Protein AF-A0A7S2ELR4-F1 (afdb_monomer_lite)

Radius of gyration: 17.57 Å; chains: 1; bounding box: 49×35×46 Å

Foldseek 3Di:
DVCVVANPPGDPVLQVVCCLQANPFFADPVRLCCCCPPNQVPQAEEEEQCQQPQVVVSNVVSNLVVPPDPVVSVVCVVPDDRYAAEYQNPDHPDDCVVVPPVDPSSVPGGDPDHDHDPALLVVLLDPNNFLGAYEYAQAAEDCRVVVNLVSNCVNHVPRSFKYKYKFAAAPDGGYHNVSNCVAPVPLQKDFPDKAAGDARPNNPGRIIITMIGTDDDPDDDD

InterPro domains:
  IPR029063 S-adenosyl-L-methionine-dependent methyltransferase superfamily [SSF53335] (4-64)

Sequence (222 aa):
MSRVAYGEGVTAQMREDFLVKYGCSAYTDEILAYLVENLAFQRGIIEVGAGNGQWARALSDRYDEHIQKPEQREQIRKNFDFILPYDDKTSLPLSPQIYHKHTKPAALYFHPDVRTSDSANSMLRKWENRGRVLLLVYPPPGPMALETVKTYVNVCPERNDLVVYVGEGKGGANGNDELFDYWLNSGEWAVVKIMDVRPSPGGKGFEKMFVLKRVRTGEESV

Secondary structure (DSSP, 8-state):
-HHHHH-TT--HHHHHHHHHHHTTS---HHHHHIIIIIIITTT-EEEES-TTTHHHHHHHHHHHHHS--HHHHHHHHHH--SEEEEE--SS-SS-TTTS-TTSHHHHHHS-TT-EE-S-HHHHHTSGGGTTPEEEEESPPSSTHHHHHHHHHHHH-TTT--EEEEEE--TTSSSS-HHHHHHHHTSSSEEEEEEEEPPPPTTS----EEEEEEEPPTT----

pLDDT: mean 89.86, std 11.5, range [37.22, 98.75]

Organism: NCBI:txid49249

Structure (mmCIF, N/CA/C/O backbone):
data_AF-A0A7S2ELR4-F1
#
_entry.id   AF-A0A7S2ELR4-F1
#
loop_
_atom_site.group_PDB
_atom_site.id
_atom_site.type_symbol
_atom_site.label_atom_id
_atom_site.label_alt_id
_atom_site.label_comp_id
_atom_site.label_asym_id
_atom_site.label_entity_id
_atom_site.label_seq_id
_atom_site.pdbx_PDB_ins_code
_atom_site.Cartn_x
_atom_site.Cartn_y
_atom_site.Cartn_z
_atom_site.occupancy
_atom_site.B_iso_or_equiv
_atom_site.auth_seq_id
_atom_site.auth_comp_id
_atom_site.auth_asym_id
_atom_site.auth_atom_id
_atom_site.pdbx_PDB_model_num
ATOM 1 N N . MET A 1 1 ? 26.353 -13.913 -18.098 1.00 47.78 1 MET A N 1
ATOM 2 C CA . MET A 1 1 ? 26.417 -13.169 -16.817 1.00 47.78 1 MET A CA 1
ATOM 3 C C . MET A 1 1 ? 25.048 -12.880 -16.173 1.00 47.78 1 MET A C 1
ATOM 5 O O . MET A 1 1 ? 25.040 -12.511 -15.010 1.00 47.78 1 MET A O 1
ATOM 9 N N . SER A 1 2 ? 23.890 -13.086 -16.826 1.00 53.00 2 SER A N 1
ATOM 10 C CA . SER A 1 2 ? 22.571 -12.741 -16.241 1.00 53.00 2 SER A CA 1
ATOM 11 C C . SER A 1 2 ? 21.988 -13.766 -15.250 1.00 53.00 2 SER A C 1
ATOM 13 O O . SER A 1 2 ? 21.221 -13.393 -14.371 1.00 53.00 2 SER A O 1
ATOM 15 N N . ARG A 1 3 ? 22.363 -15.049 -15.334 1.00 51.84 3 ARG A N 1
ATOM 16 C CA . ARG A 1 3 ? 21.731 -16.131 -14.549 1.00 51.84 3 ARG A CA 1
ATOM 17 C C . ARG A 1 3 ? 21.968 -16.025 -13.032 1.00 51.84 3 ARG A C 1
ATOM 19 O O . ARG A 1 3 ? 21.085 -16.377 -12.259 1.00 51.84 3 ARG A O 1
ATOM 26 N N . VAL A 1 4 ? 23.122 -15.488 -12.619 1.00 55.31 4 VAL A N 1
ATOM 27 C CA . VAL A 1 4 ? 23.480 -15.284 -11.200 1.00 55.31 4 VAL A CA 1
ATOM 28 C C . VAL A 1 4 ? 22.715 -14.102 -10.592 1.00 55.31 4 VAL A C 1
ATOM 30 O O . VAL A 1 4 ? 22.229 -14.205 -9.473 1.00 55.31 4 VAL A O 1
ATOM 33 N N . ALA A 1 5 ? 22.546 -13.008 -11.340 1.00 55.78 5 ALA A N 1
ATOM 34 C CA . ALA A 1 5 ? 21.876 -11.802 -10.845 1.00 55.78 5 ALA A CA 1
ATOM 35 C C . ALA A 1 5 ? 20.337 -11.872 -10.934 1.00 55.78 5 ALA A C 1
ATOM 37 O O . ALA A 1 5 ? 19.635 -11.303 -10.093 1.00 55.78 5 ALA A O 1
ATOM 38 N N . TYR A 1 6 ? 19.802 -12.566 -11.946 1.00 60.72 6 TYR A N 1
ATOM 39 C CA . TYR A 1 6 ? 18.378 -12.502 -12.288 1.00 60.72 6 TYR A CA 1
ATOM 40 C C . TYR A 1 6 ? 17.605 -13.803 -12.031 1.00 60.72 6 TYR A C 1
ATOM 42 O O . TYR A 1 6 ? 16.404 -13.752 -11.778 1.00 60.72 6 TYR A O 1
ATOM 50 N N . GLY A 1 7 ? 18.285 -14.951 -11.977 1.00 65.56 7 GLY A N 1
ATOM 51 C CA . GLY A 1 7 ? 17.648 -16.268 -11.982 1.00 65.56 7 GLY A CA 1
ATOM 52 C C . GLY A 1 7 ? 17.565 -16.858 -13.390 1.00 65.56 7 GLY A C 1
ATOM 53 O O . GLY A 1 7 ? 17.866 -16.204 -14.389 1.00 65.56 7 GLY A O 1
ATOM 54 N N . GLU A 1 8 ? 17.216 -18.136 -13.472 1.00 74.81 8 GLU A N 1
ATOM 55 C CA . GLU A 1 8 ? 17.078 -18.826 -14.752 1.00 74.81 8 GLU A CA 1
ATOM 56 C C . GLU A 1 8 ? 15.827 -18.342 -15.492 1.00 74.81 8 GLU A C 1
ATOM 58 O O . GLU A 1 8 ? 14.760 -18.222 -14.900 1.00 74.81 8 GLU A O 1
ATOM 63 N N . GLY A 1 9 ? 15.974 -18.000 -16.775 1.00 80.81 9 GLY A N 1
ATOM 64 C CA . GLY A 1 9 ? 14.874 -17.486 -17.598 1.00 80.81 9 GLY A CA 1
ATOM 65 C C . GLY A 1 9 ? 14.461 -16.032 -17.327 1.00 80.81 9 GLY A C 1
ATOM 66 O O . GLY A 1 9 ? 13.538 -15.550 -17.973 1.00 80.81 9 GLY A O 1
ATOM 67 N N . VAL A 1 10 ? 15.136 -15.313 -16.423 1.00 85.69 10 VAL A N 1
ATOM 68 C CA . VAL A 1 10 ? 14.816 -13.913 -16.098 1.00 85.69 10 VAL A CA 1
ATOM 69 C C . VAL A 1 10 ? 15.813 -12.964 -16.755 1.00 85.69 10 VAL A C 1
ATOM 71 O O . VAL A 1 10 ? 17.029 -13.109 -16.606 1.00 85.69 10 VAL A O 1
ATOM 74 N N . THR A 1 11 ? 15.302 -11.960 -17.466 1.00 88.25 11 THR A N 1
ATOM 75 C CA . THR A 1 11 ? 16.110 -10.889 -18.064 1.00 88.25 11 THR A CA 1
ATOM 76 C C . THR A 1 11 ? 16.020 -9.602 -17.244 1.00 88.25 11 THR A C 1
ATOM 78 O O . THR A 1 11 ? 15.085 -9.406 -16.466 1.00 88.25 11 THR A O 1
ATOM 81 N N . ALA A 1 12 ? 16.983 -8.695 -17.436 1.00 86.88 12 ALA A N 1
ATOM 82 C CA . ALA A 1 12 ? 16.925 -7.359 -16.842 1.00 86.88 12 ALA A CA 1
ATOM 83 C C . ALA A 1 12 ? 15.672 -6.593 -17.303 1.00 86.88 12 ALA A C 1
ATOM 85 O O . ALA A 1 12 ? 15.006 -5.974 -16.482 1.00 86.88 12 ALA A O 1
ATOM 86 N N . GLN A 1 13 ? 15.295 -6.730 -18.582 1.00 89.62 13 GLN A N 1
ATOM 87 C CA . GLN A 1 13 ? 14.090 -6.105 -19.127 1.00 89.62 13 GLN A CA 1
ATOM 88 C C . GLN A 1 13 ? 12.818 -6.589 -18.426 1.00 89.62 13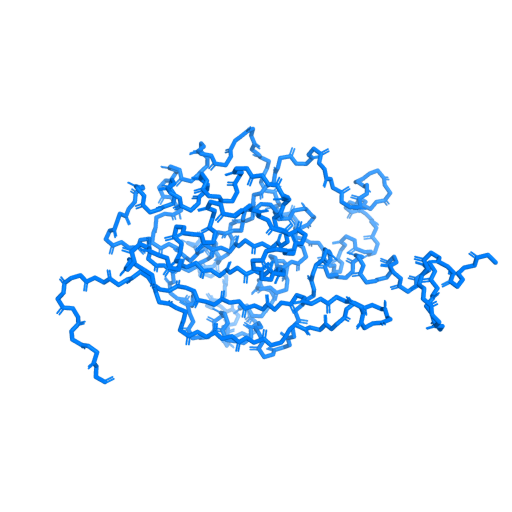 GLN A C 1
ATOM 90 O O . GLN A 1 13 ? 11.973 -5.778 -18.082 1.00 89.62 13 GLN A O 1
ATOM 95 N N . MET A 1 14 ? 12.700 -7.890 -18.134 1.00 91.50 14 MET A N 1
ATOM 96 C CA . MET A 1 14 ? 11.535 -8.416 -17.411 1.00 91.50 14 MET A CA 1
ATOM 97 C C . MET A 1 14 ? 11.402 -7.812 -16.009 1.00 91.50 14 MET A C 1
ATOM 99 O O . MET A 1 14 ? 10.285 -7.584 -15.550 1.00 91.50 14 MET A O 1
ATOM 103 N N . ARG A 1 15 ? 12.525 -7.559 -15.320 1.00 88.94 15 ARG A N 1
ATOM 104 C CA . ARG A 1 15 ? 12.508 -6.871 -14.022 1.00 88.94 15 ARG A CA 1
ATOM 105 C C . ARG A 1 15 ? 12.137 -5.402 -14.167 1.00 88.94 15 ARG A C 1
ATOM 107 O O . ARG A 1 15 ? 11.315 -4.931 -13.391 1.00 88.94 15 ARG A O 1
ATOM 114 N N . GLU A 1 16 ? 12.696 -4.714 -15.156 1.00 91.81 16 GLU A N 1
ATOM 115 C CA . GLU A 1 16 ? 12.365 -3.314 -15.430 1.00 91.81 16 GLU A CA 1
ATOM 116 C C . GLU A 1 16 ? 10.871 -3.155 -15.742 1.00 91.81 16 GLU A C 1
ATOM 118 O O . GLU A 1 16 ? 10.192 -2.349 -15.114 1.00 91.81 16 GLU A O 1
ATOM 123 N N . ASP A 1 17 ? 10.325 -3.992 -16.629 1.00 94.31 17 ASP A N 1
ATOM 124 C CA . ASP A 1 17 ? 8.904 -3.989 -16.993 1.00 94.31 17 ASP A CA 1
ATOM 125 C C . ASP A 1 17 ? 8.007 -4.259 -15.775 1.00 94.31 17 ASP A C 1
ATOM 127 O O . ASP A 1 17 ? 6.937 -3.660 -15.630 1.00 94.31 17 ASP A O 1
ATOM 131 N N . PHE A 1 18 ? 8.448 -5.146 -14.877 1.00 94.69 18 PHE A N 1
ATOM 132 C CA . PHE A 1 18 ? 7.754 -5.408 -13.622 1.00 94.69 18 PHE A CA 1
ATOM 133 C C . PHE A 1 18 ? 7.763 -4.178 -12.711 1.00 94.69 18 PHE A C 1
ATOM 135 O O . PHE A 1 18 ? 6.695 -3.758 -12.271 1.00 94.69 18 PHE A O 1
ATOM 142 N N . LEU A 1 19 ? 8.928 -3.569 -12.471 1.00 94.31 19 LEU A N 1
ATOM 143 C CA . LEU A 1 19 ? 9.056 -2.369 -11.638 1.00 94.31 19 LEU A CA 1
ATOM 144 C C . LEU A 1 19 ? 8.231 -1.208 -12.205 1.00 94.31 19 LEU A C 1
ATOM 146 O O . LEU A 1 19 ? 7.530 -0.519 -11.463 1.00 94.31 19 LEU A O 1
ATOM 150 N N . VAL A 1 20 ? 8.265 -1.014 -13.524 1.00 96.00 20 VAL A N 1
ATOM 151 C CA . VAL A 1 20 ? 7.477 0.005 -14.228 1.00 96.00 20 VAL A CA 1
ATOM 152 C C . VAL A 1 20 ? 5.988 -0.179 -13.973 1.00 96.00 20 VAL A C 1
ATOM 154 O O . VAL A 1 20 ? 5.300 0.789 -13.655 1.00 96.00 20 VAL A O 1
ATOM 157 N N . LYS A 1 21 ? 5.482 -1.408 -14.077 1.00 96.69 21 LYS A N 1
ATOM 158 C CA . LYS A 1 21 ? 4.049 -1.665 -13.926 1.00 96.69 21 LYS A CA 1
ATOM 159 C C . LYS A 1 21 ? 3.586 -1.707 -12.468 1.00 96.69 21 LYS A C 1
ATOM 161 O O . LYS A 1 21 ? 2.485 -1.253 -12.170 1.00 96.69 21 LYS A O 1
ATOM 166 N N . TYR A 1 22 ? 4.391 -2.278 -11.581 1.00 96.25 22 TYR A N 1
ATOM 167 C CA . TYR A 1 22 ? 3.950 -2.686 -10.245 1.00 96.25 22 TYR A CA 1
ATOM 168 C C . TYR A 1 22 ? 4.706 -2.008 -9.100 1.00 96.25 22 TYR A C 1
ATOM 170 O O . TYR A 1 22 ? 4.239 -2.030 -7.966 1.00 96.25 22 TYR A O 1
ATOM 178 N N . GLY A 1 23 ? 5.857 -1.395 -9.366 1.00 93.62 23 GLY A N 1
ATOM 179 C CA . GLY A 1 23 ? 6.790 -1.009 -8.312 1.00 93.62 23 GLY A CA 1
ATOM 180 C C . GLY A 1 23 ? 7.460 -2.241 -7.701 1.00 93.62 23 GLY A C 1
ATOM 181 O O . GLY A 1 23 ? 7.723 -3.222 -8.396 1.00 93.62 23 GLY A O 1
ATOM 182 N N . CYS A 1 24 ? 7.754 -2.191 -6.401 1.00 92.00 24 CYS A N 1
ATOM 183 C CA . CYS A 1 24 ? 8.509 -3.245 -5.718 1.00 92.00 24 CYS A CA 1
ATOM 184 C C . CYS A 1 24 ? 7.703 -4.530 -5.466 1.00 92.00 24 CYS A C 1
ATOM 186 O O . CYS A 1 24 ? 8.292 -5.600 -5.375 1.00 92.00 24 CYS A O 1
ATOM 188 N N . SER A 1 25 ? 6.372 -4.451 -5.384 1.00 94.25 25 SER A N 1
ATOM 189 C CA . SER A 1 25 ? 5.500 -5.615 -5.204 1.00 94.25 25 SER A CA 1
ATOM 190 C C . SER A 1 25 ? 4.246 -5.466 -6.052 1.00 94.25 25 SER A C 1
ATOM 192 O O . SER A 1 25 ? 3.698 -4.371 -6.156 1.00 94.25 25 SER A O 1
ATOM 194 N N . ALA A 1 26 ? 3.797 -6.547 -6.683 1.00 96.25 26 ALA A N 1
ATOM 195 C CA . ALA A 1 26 ? 2.663 -6.499 -7.597 1.00 96.25 26 ALA A CA 1
ATOM 196 C C . ALA A 1 26 ? 1.327 -6.774 -6.915 1.00 96.25 26 ALA A C 1
ATOM 198 O O . ALA A 1 26 ? 1.247 -7.341 -5.836 1.00 96.25 26 ALA A O 1
ATOM 199 N N . TYR A 1 27 ? 0.257 -6.396 -7.597 1.00 97.94 27 TYR A N 1
ATOM 200 C CA . TYR A 1 27 ? -1.115 -6.714 -7.229 1.00 97.94 27 TYR A CA 1
ATOM 201 C C . TYR A 1 27 ? -1.713 -7.710 -8.229 1.00 97.94 27 TYR A C 1
ATOM 203 O O . TYR A 1 27 ? -1.190 -7.928 -9.330 1.00 97.94 27 TYR A O 1
ATOM 211 N N . THR A 1 28 ? -2.833 -8.308 -7.840 1.00 98.25 28 THR A N 1
ATOM 212 C CA . THR A 1 28 ? -3.726 -9.051 -8.733 1.00 98.25 28 THR A CA 1
ATOM 213 C C . THR A 1 28 ? -5.073 -8.339 -8.818 1.00 98.25 28 THR A C 1
ATOM 215 O O . THR A 1 28 ? -5.382 -7.483 -7.985 1.00 98.25 28 THR A O 1
ATOM 218 N N . ASP A 1 29 ? -5.891 -8.693 -9.807 1.00 98.12 29 ASP A N 1
ATOM 219 C CA . ASP A 1 29 ? -7.227 -8.114 -9.950 1.00 98.12 29 ASP A CA 1
ATOM 220 C C . ASP A 1 29 ? -8.131 -8.459 -8.762 1.00 98.12 29 ASP A C 1
ATOM 222 O O . ASP A 1 29 ? -8.991 -7.657 -8.398 1.00 98.12 29 ASP A O 1
ATOM 226 N N . GLU A 1 30 ? -7.912 -9.609 -8.125 1.00 98.44 30 GLU A N 1
ATOM 227 C CA . GLU A 1 30 ? -8.609 -10.034 -6.912 1.00 98.44 30 GLU A CA 1
ATOM 228 C C . GLU A 1 30 ? -8.209 -9.187 -5.702 1.00 98.44 30 GLU A C 1
ATOM 230 O O . GLU A 1 30 ? -9.070 -8.829 -4.901 1.00 98.44 30 GLU A O 1
ATOM 235 N N . ILE A 1 31 ? -6.924 -8.832 -5.571 1.00 98.62 31 ILE A N 1
ATOM 236 C CA . ILE A 1 31 ? -6.459 -7.915 -4.521 1.00 98.62 31 ILE A CA 1
ATOM 237 C C . ILE A 1 31 ? -7.106 -6.543 -4.706 1.00 98.62 31 ILE A C 1
ATOM 239 O O . ILE A 1 31 ? -7.667 -6.003 -3.755 1.00 98.62 31 ILE A O 1
ATOM 243 N N . LEU A 1 32 ? -7.069 -5.989 -5.923 1.00 98.62 32 LEU A N 1
ATOM 244 C CA . LEU A 1 32 ? -7.667 -4.680 -6.198 1.00 98.62 32 LEU A CA 1
ATOM 245 C C . LEU A 1 32 ? -9.175 -4.686 -5.919 1.00 98.62 32 LEU A C 1
ATOM 247 O O . LEU A 1 32 ? -9.662 -3.770 -5.259 1.00 98.62 32 LEU A O 1
ATOM 251 N N . ALA A 1 33 ? -9.889 -5.733 -6.355 1.00 98.12 33 ALA A N 1
ATOM 252 C CA . ALA A 1 33 ? -11.310 -5.926 -6.056 1.00 98.12 33 ALA A CA 1
ATOM 253 C C . ALA A 1 33 ? -11.555 -5.915 -4.547 1.00 98.12 33 ALA A C 1
ATOM 255 O O . ALA A 1 33 ? -12.358 -5.141 -4.045 1.00 98.12 33 ALA A O 1
ATOM 256 N N . TYR A 1 34 ? -10.810 -6.733 -3.806 1.00 98.50 34 TYR A N 1
ATOM 257 C CA . TYR A 1 34 ? -11.002 -6.879 -2.372 1.00 98.50 34 TYR A CA 1
ATOM 258 C C . TYR A 1 34 ? -10.734 -5.573 -1.610 1.00 98.50 34 TYR A C 1
ATOM 260 O O . TYR A 1 34 ? -11.513 -5.183 -0.736 1.00 98.50 34 TYR A O 1
ATOM 268 N N . LEU A 1 35 ? -9.659 -4.860 -1.955 1.00 98.38 35 LEU A N 1
ATOM 269 C CA . LEU A 1 35 ? -9.336 -3.580 -1.328 1.00 98.38 35 LEU A CA 1
ATOM 270 C C . LEU A 1 35 ? -10.408 -2.524 -1.615 1.00 98.38 35 LEU A C 1
ATOM 272 O O . LEU A 1 35 ? -10.841 -1.830 -0.694 1.00 98.38 35 LEU A O 1
ATOM 276 N N . VAL A 1 36 ? -10.858 -2.418 -2.865 1.00 97.38 36 VAL A N 1
ATOM 277 C CA . VAL A 1 36 ? -11.847 -1.419 -3.285 1.00 97.38 36 VAL A CA 1
ATOM 278 C C . VAL A 1 36 ? -13.238 -1.741 -2.754 1.00 97.38 36 VAL A C 1
ATOM 280 O O . VAL A 1 36 ? -13.861 -0.883 -2.139 1.00 97.38 36 VAL A O 1
ATOM 283 N N . GLU A 1 37 ? -13.712 -2.963 -2.962 1.00 95.06 37 GLU A N 1
ATOM 284 C CA . GLU A 1 37 ? -15.118 -3.342 -2.804 1.00 95.06 37 GLU A CA 1
ATOM 285 C C . GLU A 1 37 ? -15.440 -3.785 -1.374 1.00 95.06 37 GLU A C 1
ATOM 287 O O . GLU A 1 37 ? -16.519 -3.488 -0.863 1.00 95.06 37 GLU A O 1
ATOM 292 N N . ASN A 1 38 ? -14.507 -4.467 -0.698 1.00 95.25 38 ASN A N 1
ATOM 293 C CA . ASN A 1 38 ? -14.761 -5.049 0.624 1.00 95.25 38 ASN A CA 1
ATOM 294 C C . ASN A 1 38 ? -14.193 -4.226 1.781 1.00 95.25 38 ASN A C 1
ATOM 296 O O . ASN A 1 38 ? -14.740 -4.289 2.881 1.00 95.25 38 ASN A O 1
ATOM 300 N N . LEU A 1 39 ? -13.098 -3.487 1.571 1.00 95.50 39 LEU A N 1
ATOM 301 C CA . LEU A 1 39 ? -12.390 -2.824 2.672 1.00 95.50 39 LEU A CA 1
ATOM 302 C C . LEU A 1 39 ? -12.505 -1.306 2.668 1.00 95.50 39 LEU A C 1
ATOM 304 O O . LEU A 1 39 ? -12.806 -0.709 3.704 1.00 95.50 39 LEU A O 1
ATOM 308 N N . ALA A 1 40 ? -12.227 -0.668 1.535 1.00 96.56 40 ALA A N 1
ATOM 309 C CA . ALA A 1 40 ? -11.971 0.764 1.513 1.00 96.56 40 ALA A CA 1
ATOM 310 C C . ALA A 1 40 ? -13.063 1.595 0.839 1.00 96.56 40 ALA A C 1
ATOM 312 O O . ALA A 1 40 ? -12.972 2.815 0.920 1.00 96.56 40 ALA A O 1
ATOM 313 N N . PHE A 1 41 ? -14.103 1.002 0.237 1.00 93.31 41 PHE A N 1
ATOM 314 C CA . PHE A 1 41 ? -15.099 1.724 -0.573 1.00 93.31 41 PHE A CA 1
ATOM 315 C C . PHE A 1 41 ? -15.600 3.039 0.057 1.00 93.31 41 PHE A C 1
ATOM 317 O O . PHE A 1 41 ? -15.646 4.073 -0.606 1.00 93.31 41 PHE A O 1
ATOM 324 N N . GLN A 1 42 ? -15.931 3.008 1.354 1.00 90.69 42 GLN A N 1
ATOM 325 C CA . GLN A 1 42 ? -16.453 4.162 2.106 1.00 90.69 42 GLN A CA 1
ATOM 326 C C . GLN A 1 42 ? -15.393 4.911 2.925 1.00 90.69 42 GLN A C 1
ATOM 328 O O . GLN A 1 42 ? -15.655 5.995 3.443 1.00 90.69 42 GLN A O 1
ATOM 333 N N . ARG A 1 43 ? -14.219 4.305 3.113 1.00 95.00 43 ARG A N 1
ATOM 334 C CA . ARG A 1 43 ? -13.167 4.807 4.006 1.00 95.00 43 ARG A CA 1
ATOM 335 C C . ARG A 1 43 ? -12.068 5.519 3.240 1.00 95.00 43 ARG A C 1
ATOM 337 O O . ARG A 1 43 ? -11.513 6.483 3.744 1.00 95.00 43 ARG A O 1
ATOM 344 N N . GLY A 1 44 ? -11.764 5.043 2.041 1.00 97.31 44 GLY A N 1
ATOM 345 C CA . GLY A 1 44 ? -10.586 5.417 1.283 1.00 97.31 44 GLY A CA 1
ATOM 346 C C . GLY A 1 44 ? -9.317 4.818 1.878 1.00 97.31 44 GLY A C 1
ATOM 347 O O . GLY A 1 44 ? -9.325 4.181 2.935 1.00 97.31 44 GLY A O 1
ATOM 348 N N . ILE A 1 45 ? -8.214 5.029 1.177 1.00 98.56 45 ILE A N 1
ATOM 349 C CA . ILE A 1 45 ? -6.899 4.476 1.486 1.00 98.56 45 ILE A CA 1
ATOM 350 C C . ILE A 1 45 ? -5.917 5.629 1.681 1.00 98.56 45 ILE A C 1
ATOM 352 O O . ILE A 1 45 ? -6.025 6.669 1.027 1.00 98.56 45 ILE A O 1
ATOM 356 N N . ILE A 1 46 ? -4.961 5.447 2.581 1.00 98.06 46 ILE A N 1
ATOM 357 C CA . ILE A 1 46 ? -3.705 6.196 2.560 1.00 98.06 46 ILE A CA 1
ATOM 358 C C . ILE A 1 46 ? -2.602 5.212 2.220 1.00 98.06 46 ILE A C 1
ATOM 360 O O . ILE A 1 46 ? -2.536 4.141 2.817 1.00 98.06 46 ILE A O 1
ATOM 364 N N . GLU A 1 47 ? -1.751 5.563 1.272 1.00 98.00 47 GLU A N 1
ATOM 365 C CA . GLU A 1 47 ? -0.577 4.766 0.933 1.00 98.00 47 GLU A CA 1
ATOM 366 C C . GLU A 1 47 ? 0.658 5.517 1.427 1.00 98.00 47 GLU A C 1
ATOM 368 O O . GLU A 1 47 ? 0.839 6.690 1.097 1.00 98.00 47 GLU A O 1
ATOM 373 N N . VAL A 1 48 ? 1.486 4.867 2.245 1.00 95.94 48 VAL A N 1
ATOM 374 C CA . VAL A 1 48 ? 2.753 5.434 2.733 1.00 95.94 48 VAL A CA 1
ATOM 375 C C . VAL A 1 48 ? 3.907 4.643 2.129 1.00 95.94 48 VAL A C 1
ATOM 377 O O . VAL A 1 48 ? 3.940 3.419 2.244 1.00 95.94 48 VAL A O 1
ATOM 380 N N . GLY A 1 49 ? 4.849 5.351 1.501 1.00 93.06 49 GLY A N 1
ATOM 381 C CA . GLY A 1 49 ? 5.904 4.737 0.690 1.00 93.06 49 GLY A CA 1
ATOM 382 C C . GLY A 1 49 ? 5.425 4.417 -0.728 1.00 93.06 49 GLY A C 1
ATOM 383 O O . GLY A 1 49 ? 5.766 3.374 -1.277 1.00 93.06 49 GLY A O 1
ATOM 384 N N . ALA A 1 50 ? 4.579 5.281 -1.299 1.00 95.06 50 ALA A N 1
ATOM 385 C CA . ALA A 1 50 ? 3.894 5.026 -2.565 1.00 95.06 50 ALA A CA 1
ATOM 386 C C . ALA A 1 50 ? 4.823 4.981 -3.793 1.00 95.06 50 ALA A C 1
ATOM 388 O O . ALA A 1 50 ? 4.407 4.585 -4.883 1.00 95.06 50 ALA A O 1
ATOM 389 N N . GLY A 1 51 ? 6.073 5.424 -3.672 1.00 93.88 51 GLY A N 1
ATOM 390 C CA . GLY A 1 51 ? 7.016 5.519 -4.776 1.00 93.88 51 GLY A CA 1
ATOM 391 C C . GLY A 1 51 ? 6.502 6.408 -5.916 1.00 93.88 51 GLY A C 1
ATOM 392 O O . GLY A 1 51 ? 6.265 7.602 -5.741 1.00 93.88 51 GLY A O 1
ATOM 393 N N . ASN A 1 52 ? 6.315 5.817 -7.103 1.00 95.12 52 ASN A N 1
ATOM 394 C CA . ASN A 1 52 ? 5.690 6.491 -8.253 1.00 95.12 52 ASN A CA 1
ATOM 395 C C . ASN A 1 52 ? 4.157 6.290 -8.311 1.00 95.12 52 ASN A C 1
ATOM 397 O O . ASN A 1 52 ? 3.499 6.729 -9.256 1.00 95.12 52 ASN A O 1
ATOM 401 N N . GLY A 1 53 ? 3.567 5.648 -7.301 1.00 96.44 53 GLY A N 1
ATOM 402 C CA . GLY A 1 53 ? 2.126 5.493 -7.132 1.00 96.44 53 GLY A CA 1
ATOM 403 C C . GLY A 1 53 ? 1.509 4.396 -7.993 1.00 96.44 53 GLY A C 1
ATOM 404 O O . GLY A 1 53 ? 0.375 4.552 -8.433 1.00 96.44 53 GLY A O 1
ATOM 405 N N . GLN A 1 54 ? 2.221 3.302 -8.273 1.00 97.88 54 GLN A N 1
ATOM 406 C CA . GLN A 1 54 ? 1.683 2.199 -9.081 1.00 97.88 54 GLN A CA 1
ATOM 407 C C . GLN A 1 54 ? 0.438 1.560 -8.450 1.00 97.88 54 GLN A C 1
ATOM 409 O O . GLN A 1 54 ? -0.541 1.292 -9.150 1.00 97.88 54 GLN A O 1
ATOM 414 N N . TRP A 1 55 ? 0.448 1.353 -7.130 1.00 98.44 55 TRP A N 1
ATOM 415 C CA . TRP A 1 55 ? -0.715 0.851 -6.394 1.00 98.44 55 TRP A CA 1
ATOM 416 C C . TRP A 1 55 ? -1.826 1.890 -6.333 1.00 98.44 55 TRP A C 1
ATOM 418 O O . TRP A 1 55 ? -2.960 1.570 -6.686 1.00 98.44 55 TRP A O 1
ATOM 428 N N . ALA A 1 56 ? -1.509 3.142 -5.987 1.00 98.25 56 ALA A N 1
ATOM 429 C CA . ALA A 1 56 ? -2.472 4.237 -6.050 1.00 98.25 56 ALA A CA 1
ATOM 430 C C . ALA A 1 56 ? -3.167 4.363 -7.405 1.00 98.25 56 ALA A C 1
ATOM 432 O O . ALA A 1 56 ? -4.384 4.521 -7.455 1.00 98.25 56 ALA A O 1
ATOM 433 N N . ARG A 1 57 ? -2.427 4.251 -8.511 1.00 97.69 57 ARG A N 1
ATOM 434 C CA . ARG A 1 57 ? -3.006 4.284 -9.854 1.00 97.69 57 ARG A CA 1
ATOM 435 C C . ARG A 1 57 ? -3.988 3.137 -10.067 1.00 97.69 57 ARG A C 1
ATOM 437 O O . ARG A 1 57 ? -5.128 3.387 -10.440 1.00 97.69 57 ARG A O 1
ATOM 444 N N . ALA A 1 58 ? -3.564 1.908 -9.793 1.00 98.31 58 ALA A N 1
ATOM 445 C CA . ALA A 1 58 ? -4.392 0.725 -10.002 1.00 98.31 58 ALA A CA 1
ATOM 446 C C . ALA A 1 58 ? -5.659 0.717 -9.130 1.00 98.31 58 ALA A C 1
ATOM 448 O O . ALA A 1 58 ? -6.731 0.322 -9.584 1.00 98.3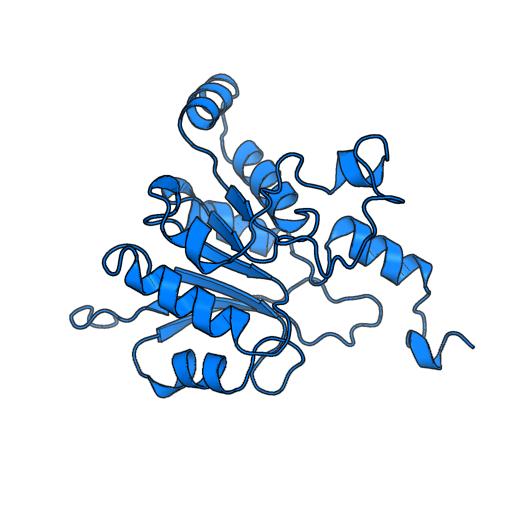1 58 ALA A O 1
ATOM 449 N N . LEU A 1 59 ? -5.546 1.183 -7.886 1.00 98.31 59 LEU A N 1
ATOM 450 C CA . LEU A 1 59 ? -6.663 1.298 -6.952 1.00 98.31 59 LEU A CA 1
ATOM 451 C C . LEU A 1 59 ? -7.644 2.401 -7.358 1.00 98.31 59 LEU A C 1
ATOM 453 O O . LEU A 1 59 ? -8.849 2.180 -7.276 1.00 98.31 59 LEU A O 1
ATOM 457 N N . SER A 1 60 ? -7.150 3.553 -7.824 1.00 96.25 60 SER A N 1
ATOM 458 C CA . SER A 1 60 ? -7.995 4.617 -8.382 1.00 96.25 60 SER A CA 1
ATOM 459 C C . SER A 1 60 ? -8.764 4.130 -9.608 1.00 96.25 60 SER A C 1
ATOM 461 O O . SER A 1 60 ? -9.986 4.252 -9.634 1.00 96.25 60 SER A O 1
ATOM 463 N N . ASP A 1 61 ? -8.073 3.506 -10.569 1.00 95.25 61 ASP A N 1
ATOM 464 C CA . ASP A 1 61 ? -8.695 2.984 -11.791 1.00 95.25 61 ASP A CA 1
ATOM 465 C C . ASP A 1 61 ? -9.784 1.947 -11.443 1.00 95.25 61 ASP A C 1
ATOM 467 O O . ASP A 1 61 ? -10.916 2.045 -11.923 1.00 95.25 61 ASP A O 1
ATOM 471 N N . ARG A 1 62 ? -9.500 1.014 -10.518 1.00 96.25 62 ARG A N 1
ATOM 472 C CA . ARG A 1 62 ? -10.497 0.034 -10.055 1.00 96.25 62 ARG A CA 1
ATOM 473 C C . ARG A 1 62 ? -11.672 0.682 -9.316 1.00 96.25 62 ARG A C 1
ATOM 475 O O . ARG A 1 62 ? -12.813 0.248 -9.480 1.00 96.25 62 ARG A O 1
ATOM 482 N N . TYR A 1 63 ? -11.424 1.695 -8.489 1.00 94.94 63 TYR A N 1
ATOM 483 C CA . TYR A 1 63 ? -12.488 2.422 -7.796 1.00 94.94 63 TYR A CA 1
ATOM 484 C C . TYR A 1 63 ? -13.419 3.129 -8.784 1.00 94.94 63 TYR A C 1
ATOM 486 O O . TYR A 1 63 ? -14.641 3.055 -8.642 1.00 94.94 63 TYR A O 1
ATOM 494 N N . ASP A 1 64 ? -12.865 3.749 -9.828 1.00 91.75 64 ASP A N 1
ATOM 495 C CA . ASP A 1 64 ? -13.669 4.369 -10.878 1.00 91.75 64 ASP A CA 1
ATOM 496 C C . ASP A 1 64 ? -14.503 3.339 -11.636 1.00 91.75 64 ASP A C 1
ATOM 498 O O . ASP A 1 64 ? -15.684 3.583 -11.874 1.00 91.75 64 ASP A O 1
ATOM 502 N N . GLU A 1 65 ? -13.927 2.189 -11.997 1.00 92.00 65 GLU A N 1
ATOM 503 C CA . GLU A 1 65 ? -14.655 1.078 -12.624 1.00 92.00 65 GLU A CA 1
ATOM 504 C C . GLU A 1 65 ? -15.833 0.611 -11.763 1.00 92.00 65 GLU A C 1
ATOM 506 O O . GLU A 1 65 ? -16.928 0.396 -12.288 1.00 92.00 65 GLU A O 1
ATOM 511 N N . HIS A 1 66 ? -15.632 0.521 -10.445 1.00 90.69 66 HIS A N 1
ATOM 512 C CA . HIS A 1 66 ? -16.665 0.113 -9.497 1.00 90.69 66 HIS A CA 1
ATOM 513 C C . HIS A 1 66 ? -17.805 1.141 -9.372 1.00 90.69 66 HIS A C 1
ATOM 515 O O . HIS A 1 66 ? -18.968 0.769 -9.197 1.00 90.69 66 HIS A O 1
ATOM 521 N N . ILE A 1 67 ? -17.521 2.441 -9.515 1.00 88.88 67 ILE A N 1
ATOM 522 C CA . ILE A 1 67 ? -18.565 3.473 -9.558 1.00 88.88 67 ILE A CA 1
ATOM 523 C C . ILE A 1 67 ? -19.277 3.408 -10.917 1.00 88.88 67 ILE A C 1
ATOM 525 O O . ILE A 1 67 ? -18.773 3.870 -11.939 1.00 88.88 67 ILE A O 1
ATOM 529 N N . GLN A 1 68 ? -20.493 2.865 -10.938 1.00 72.69 68 GLN A N 1
ATOM 530 C CA . GLN A 1 68 ? -21.195 2.508 -12.179 1.00 72.69 68 GLN A CA 1
ATOM 531 C C . GLN A 1 68 ? -21.648 3.692 -13.058 1.00 72.69 68 GLN A C 1
ATOM 533 O O . GLN A 1 68 ? -21.893 3.491 -14.246 1.00 72.69 68 GLN A O 1
ATOM 538 N N . LYS A 1 69 ? -21.776 4.918 -12.524 1.00 75.94 69 LYS A N 1
ATOM 539 C CA . LYS A 1 69 ? -22.321 6.072 -13.273 1.00 75.94 69 LYS A CA 1
ATOM 540 C C . LYS A 1 69 ? -21.316 7.220 -13.436 1.00 75.94 69 LYS A C 1
ATOM 542 O O . LYS A 1 69 ? -20.847 7.734 -12.418 1.00 75.94 69 LYS A O 1
ATOM 547 N N . PRO A 1 70 ? -21.044 7.698 -14.668 1.00 72.19 70 PRO A N 1
ATOM 548 C CA . PRO A 1 70 ? -20.132 8.817 -14.918 1.00 72.19 70 PRO A CA 1
ATOM 549 C C . PRO A 1 70 ? -20.479 10.094 -14.140 1.00 72.19 70 PRO A C 1
ATOM 551 O O . PRO A 1 70 ? -19.588 10.688 -13.536 1.00 72.19 70 PRO A O 1
ATOM 554 N N . GLU A 1 71 ? -21.760 10.481 -14.066 1.00 73.56 71 GLU A N 1
ATOM 555 C CA . GLU A 1 71 ? -22.172 11.657 -13.283 1.00 73.56 71 GLU A CA 1
ATOM 556 C C . GLU A 1 71 ? -21.898 11.516 -11.774 1.00 73.56 71 GLU A C 1
ATOM 558 O O . GLU A 1 71 ? -21.572 12.494 -11.101 1.00 73.56 71 GLU A O 1
ATOM 563 N N . GLN A 1 72 ? -21.971 10.296 -11.232 1.00 74.25 72 GLN A N 1
ATOM 564 C CA . GLN A 1 72 ? -21.648 10.031 -9.829 1.00 74.25 72 GLN A CA 1
ATOM 565 C C . GLN A 1 72 ? -20.136 10.064 -9.593 1.00 74.25 72 GLN A C 1
ATOM 567 O O . GLN A 1 72 ? -19.704 10.561 -8.555 1.00 74.25 72 GLN A O 1
ATOM 572 N N . ARG A 1 73 ? -19.325 9.611 -10.563 1.00 76.50 73 ARG A N 1
ATOM 573 C CA . ARG A 1 73 ? -17.853 9.640 -10.471 1.00 76.50 73 ARG A CA 1
ATOM 574 C C . ARG A 1 73 ? -17.329 11.052 -10.259 1.00 76.50 73 ARG A C 1
ATOM 576 O O . ARG A 1 73 ? -16.535 11.276 -9.351 1.00 76.50 73 ARG A O 1
ATOM 583 N N . GLU A 1 74 ? -17.774 12.010 -11.070 1.00 76.31 74 GLU A N 1
ATOM 584 C CA . GLU A 1 74 ? -17.268 13.383 -10.977 1.00 76.31 74 GLU A CA 1
ATOM 585 C C . GLU A 1 74 ? -17.678 14.051 -9.656 1.00 76.31 74 GLU A C 1
ATOM 587 O O . GLU A 1 74 ? -16.867 14.724 -9.016 1.00 76.31 74 GLU A O 1
ATOM 592 N N . GLN A 1 75 ? -18.914 13.820 -9.206 1.00 74.94 75 GLN A N 1
ATOM 593 C CA . GLN A 1 75 ? -19.403 14.370 -7.944 1.00 74.94 75 GLN A CA 1
ATOM 594 C C . GLN A 1 75 ? -18.703 13.751 -6.724 1.00 74.94 75 GLN A C 1
ATOM 596 O O . GLN A 1 75 ? -18.411 14.468 -5.765 1.00 74.94 75 GLN A O 1
ATOM 601 N N . ILE A 1 76 ? -18.414 12.446 -6.750 1.00 78.81 76 ILE A N 1
ATOM 602 C CA . ILE A 1 76 ? -17.661 11.762 -5.688 1.00 78.81 76 ILE A CA 1
ATOM 603 C C . ILE A 1 76 ? -16.230 12.298 -5.647 1.00 78.81 76 ILE A C 1
ATOM 605 O O . ILE A 1 76 ? -15.796 12.754 -4.593 1.00 78.81 76 ILE A O 1
ATOM 609 N N . ARG A 1 77 ? -15.535 12.355 -6.790 1.00 77.25 77 ARG A N 1
ATOM 610 C CA . ARG A 1 77 ? -14.147 12.848 -6.872 1.00 77.25 77 ARG A CA 1
ATOM 611 C C . ARG A 1 77 ? -13.982 14.286 -6.381 1.00 77.25 77 ARG A C 1
ATOM 613 O O . ARG A 1 77 ? -12.962 14.608 -5.791 1.00 77.25 77 ARG A O 1
ATOM 620 N N . LYS A 1 78 ? -14.983 15.152 -6.571 1.00 78.12 78 LYS A N 1
ATOM 621 C CA . LYS A 1 78 ? -14.951 16.528 -6.035 1.00 78.12 78 LYS A CA 1
ATOM 622 C C . LYS A 1 78 ? -14.931 16.584 -4.507 1.00 78.12 78 LYS A C 1
ATOM 624 O O . LYS A 1 78 ? -14.451 17.564 -3.951 1.00 78.12 78 LYS A O 1
ATOM 629 N N . ASN A 1 79 ? -15.473 15.568 -3.840 1.00 79.88 79 ASN A N 1
ATOM 630 C CA . ASN A 1 79 ? -15.664 15.563 -2.390 1.00 79.88 79 ASN A CA 1
ATOM 631 C C . ASN A 1 79 ? -14.809 14.511 -1.672 1.00 79.88 79 ASN A C 1
ATOM 633 O O . ASN A 1 79 ? -14.726 14.526 -0.444 1.00 79.88 79 ASN A O 1
ATOM 637 N N . PHE A 1 80 ? -14.206 13.582 -2.414 1.00 86.81 80 PHE A N 1
ATOM 638 C CA . PHE A 1 80 ? -13.542 12.420 -1.856 1.00 86.81 80 PHE A CA 1
ATOM 639 C C . PHE A 1 80 ? -12.462 11.876 -2.795 1.00 86.81 80 PHE A C 1
ATOM 641 O O . PHE A 1 80 ? -12.751 11.260 -3.822 1.00 86.81 80 PHE A O 1
ATOM 648 N N . ASP A 1 81 ? -11.206 12.043 -2.385 1.00 92.00 81 ASP A N 1
ATOM 649 C CA . ASP A 1 81 ? -10.085 11.307 -2.962 1.00 92.00 81 ASP A CA 1
ATOM 650 C C . ASP A 1 81 ? -10.101 9.880 -2.405 1.00 92.00 81 ASP A C 1
ATOM 652 O O . ASP A 1 81 ? -9.972 9.696 -1.190 1.00 92.00 81 ASP A O 1
ATOM 656 N N . PHE A 1 82 ? -10.251 8.863 -3.256 1.00 95.69 82 PHE A N 1
ATOM 657 C CA . PHE A 1 82 ? -10.290 7.472 -2.793 1.00 95.69 82 PHE A CA 1
ATOM 658 C C . PHE A 1 82 ? -8.967 7.041 -2.158 1.00 95.69 82 PHE A C 1
ATOM 660 O O . PHE A 1 82 ? -8.973 6.465 -1.073 1.00 95.69 82 PHE A O 1
ATOM 667 N N . ILE A 1 83 ? -7.836 7.379 -2.775 1.00 97.56 83 ILE A N 1
ATOM 668 C CA . ILE A 1 83 ? -6.501 7.057 -2.270 1.00 97.56 83 ILE A CA 1
ATOM 669 C C . ILE A 1 83 ? -5.654 8.317 -2.126 1.00 97.56 83 ILE A C 1
ATOM 671 O O . ILE A 1 83 ? -5.644 9.180 -3.000 1.00 97.56 83 ILE A O 1
ATOM 675 N N . LEU A 1 84 ? -4.941 8.408 -1.006 1.00 97.19 84 LEU A N 1
ATOM 676 C CA . LEU A 1 84 ? -3.994 9.474 -0.702 1.00 97.19 84 LEU A CA 1
ATOM 677 C C . LEU A 1 84 ? -2.575 8.889 -0.648 1.00 97.19 84 LEU A C 1
ATOM 679 O O . LEU A 1 84 ? -2.171 8.399 0.409 1.00 97.19 84 LEU A O 1
ATOM 683 N N . PRO A 1 85 ? -1.834 8.885 -1.773 1.00 97.12 85 PRO A N 1
ATOM 684 C CA . PRO A 1 85 ? -0.480 8.352 -1.813 1.00 97.12 85 PRO A CA 1
ATOM 685 C C . PRO A 1 85 ? 0.560 9.375 -1.370 1.00 97.12 85 PRO A C 1
ATOM 687 O O . PRO A 1 85 ? 0.601 10.503 -1.870 1.00 97.12 85 PRO A O 1
ATOM 690 N N . TYR A 1 86 ? 1.439 8.944 -0.471 1.00 95.75 86 TYR A N 1
ATOM 691 C CA . TYR A 1 86 ? 2.534 9.736 0.064 1.00 95.75 86 TYR A CA 1
ATOM 692 C C . TYR A 1 86 ? 3.873 9.021 -0.078 1.00 95.75 86 TYR A C 1
ATOM 694 O O . TYR A 1 86 ? 3.987 7.821 0.180 1.00 95.75 86 TYR A O 1
ATOM 702 N N . ASP A 1 87 ? 4.901 9.787 -0.430 1.00 93.62 87 ASP A N 1
ATOM 703 C CA . ASP A 1 87 ? 6.275 9.301 -0.539 1.00 93.62 87 ASP A CA 1
ATOM 704 C C . ASP A 1 87 ? 7.276 10.434 -0.267 1.00 93.62 87 ASP A C 1
ATOM 706 O O . ASP A 1 87 ? 6.990 11.601 -0.554 1.00 93.62 87 ASP A O 1
ATOM 710 N N . ASP A 1 88 ? 8.445 10.107 0.281 1.00 90.00 88 ASP A N 1
ATOM 711 C CA . ASP A 1 88 ? 9.528 11.077 0.508 1.00 90.00 88 ASP A CA 1
ATOM 712 C C . ASP A 1 88 ? 10.465 11.228 -0.707 1.00 90.00 88 ASP A C 1
ATOM 714 O O . ASP A 1 88 ? 11.272 12.156 -0.772 1.00 90.00 88 ASP A O 1
ATOM 718 N N . LYS A 1 89 ? 10.325 10.347 -1.705 1.00 86.12 89 LYS A N 1
ATOM 719 C CA . LYS A 1 89 ? 11.061 10.282 -2.975 1.00 86.12 89 LYS A CA 1
ATOM 720 C C . LYS A 1 89 ? 12.572 10.117 -2.819 1.00 86.12 89 LYS A C 1
ATOM 722 O O . LYS A 1 89 ? 13.305 10.275 -3.797 1.00 86.12 89 LYS A O 1
ATOM 727 N N . THR A 1 90 ? 13.048 9.764 -1.626 1.00 83.94 90 THR A N 1
ATOM 728 C CA . THR A 1 90 ? 14.479 9.601 -1.333 1.00 83.94 90 THR A CA 1
ATOM 729 C C . THR A 1 90 ? 15.043 8.305 -1.906 1.00 83.94 90 THR A C 1
ATOM 731 O O . THR A 1 90 ? 16.215 8.253 -2.273 1.00 83.94 90 THR A O 1
ATOM 734 N N . SER A 1 91 ? 14.204 7.270 -2.012 1.00 80.38 91 SER A N 1
ATOM 735 C CA . SER A 1 91 ? 14.611 5.904 -2.361 1.00 80.38 91 SER A CA 1
ATOM 736 C C . SER A 1 91 ? 13.672 5.276 -3.396 1.00 80.38 91 SER A C 1
ATOM 738 O O . SER A 1 91 ? 13.097 4.211 -3.178 1.00 80.38 91 SER A O 1
ATOM 740 N N . LEU A 1 92 ? 13.489 5.949 -4.537 1.00 83.50 92 LEU A N 1
ATOM 741 C CA . LEU A 1 92 ? 12.622 5.452 -5.608 1.00 83.50 92 LEU A CA 1
ATOM 742 C C . LEU A 1 92 ? 13.301 4.338 -6.425 1.00 83.50 92 LEU A C 1
ATOM 744 O O . LEU A 1 92 ? 14.425 4.533 -6.893 1.00 83.50 92 LEU A O 1
ATOM 748 N N . PRO A 1 93 ? 12.607 3.217 -6.708 1.00 80.00 93 PRO A N 1
ATOM 749 C CA . PRO A 1 93 ? 13.142 2.157 -7.566 1.00 80.00 93 PRO A CA 1
ATOM 750 C C . PRO A 1 93 ? 13.257 2.590 -9.035 1.00 80.00 93 PRO A C 1
ATOM 752 O O . PRO A 1 93 ? 14.071 2.050 -9.777 1.00 80.00 93 PRO A O 1
ATOM 755 N N . LEU A 1 94 ? 12.451 3.571 -9.459 1.00 87.75 94 LEU A N 1
ATOM 756 C CA . LEU A 1 94 ? 12.466 4.133 -10.807 1.00 87.75 94 LEU A CA 1
ATOM 757 C C . LEU A 1 94 ? 12.742 5.629 -10.731 1.00 87.75 94 LEU A C 1
ATOM 759 O O . LEU A 1 94 ? 12.003 6.369 -10.078 1.00 87.75 94 LEU A O 1
ATOM 763 N N . SER A 1 95 ? 13.789 6.067 -11.430 1.00 87.75 95 SER A N 1
ATOM 764 C CA . SER A 1 95 ? 14.201 7.470 -11.450 1.00 87.75 95 SER A CA 1
ATOM 765 C C . SER A 1 95 ? 13.160 8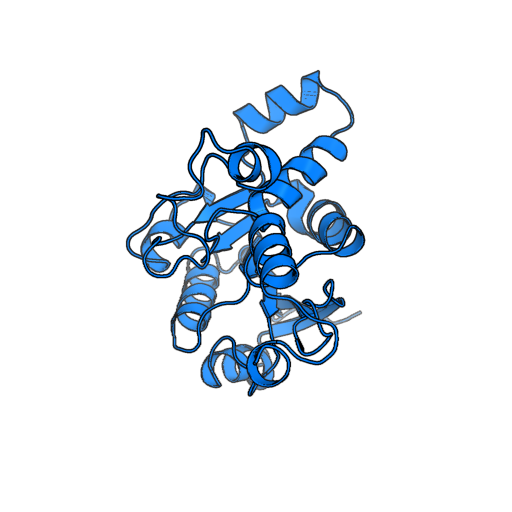.348 -12.155 1.00 87.75 95 SER A C 1
ATOM 767 O O . SER A 1 95 ? 12.884 8.118 -13.338 1.00 87.75 95 SER A O 1
ATOM 769 N N . PRO A 1 96 ? 12.662 9.420 -11.511 1.00 84.06 96 PRO A N 1
ATOM 770 C CA . PRO A 1 96 ? 11.784 10.398 -12.154 1.00 84.06 96 PRO A CA 1
ATOM 771 C C . PRO A 1 96 ? 12.438 11.147 -13.321 1.00 84.06 96 PRO A C 1
ATOM 773 O O . PRO A 1 96 ? 11.731 11.753 -14.118 1.00 84.06 96 PRO A O 1
ATOM 776 N N . GLN A 1 97 ? 13.772 11.125 -13.441 1.00 87.44 97 GLN A N 1
ATOM 777 C CA . GLN A 1 97 ? 14.474 11.711 -14.592 1.00 87.44 97 GLN A CA 1
ATOM 778 C C . GLN A 1 97 ? 14.257 10.885 -15.865 1.00 87.44 97 GLN A C 1
ATOM 780 O O . GLN A 1 97 ? 14.187 11.444 -16.955 1.00 87.44 97 GLN A O 1
ATOM 785 N N . ILE A 1 98 ? 14.132 9.563 -15.718 1.00 88.69 98 ILE A N 1
ATOM 786 C CA . ILE A 1 98 ? 13.890 8.630 -16.824 1.00 88.69 98 ILE A CA 1
ATOM 787 C C . ILE A 1 98 ? 12.388 8.458 -17.027 1.00 88.69 98 ILE A C 1
ATOM 789 O O . ILE A 1 98 ? 11.903 8.555 -18.148 1.00 88.69 98 ILE A O 1
ATOM 793 N N . TYR A 1 99 ? 11.644 8.251 -15.941 1.00 89.94 99 TYR A N 1
ATOM 794 C CA . TYR A 1 99 ? 10.215 7.965 -15.949 1.00 89.94 99 TYR A CA 1
ATOM 795 C C . TYR A 1 99 ? 9.403 9.184 -15.499 1.00 89.94 99 TYR A C 1
ATOM 797 O O . TYR A 1 99 ? 8.780 9.197 -14.441 1.00 89.94 99 TYR A O 1
ATOM 805 N N . HIS A 1 100 ? 9.425 10.240 -16.312 1.00 88.19 100 HIS A N 1
ATOM 806 C CA . HIS A 1 100 ? 8.710 11.491 -16.037 1.00 88.19 100 HIS A CA 1
ATOM 807 C C . HIS A 1 100 ? 7.309 11.525 -16.671 1.00 88.19 100 HIS A C 1
ATOM 809 O O . HIS A 1 100 ? 6.963 10.701 -17.516 1.00 88.19 100 HIS A O 1
ATOM 815 N N . LYS A 1 101 ? 6.520 12.556 -16.338 1.00 89.25 101 LYS A N 1
ATOM 816 C CA . LYS A 1 101 ? 5.112 12.754 -16.751 1.00 89.25 101 LYS A CA 1
ATOM 817 C C . LYS A 1 101 ? 4.801 12.708 -18.257 1.00 89.25 101 LYS A C 1
ATOM 819 O O . LYS A 1 101 ? 3.638 12.636 -18.628 1.00 89.25 101 LYS A O 1
ATOM 824 N N . HIS A 1 102 ? 5.810 12.796 -19.125 1.00 91.50 102 HIS A N 1
ATOM 825 C CA . HIS A 1 102 ? 5.632 12.734 -20.585 1.00 91.50 102 HIS A CA 1
ATOM 826 C C . HIS A 1 102 ? 6.002 11.366 -21.167 1.00 91.50 102 HIS A C 1
ATOM 828 O O . HIS A 1 102 ? 5.945 11.168 -22.377 1.00 91.50 102 HIS A O 1
ATOM 834 N N . THR A 1 103 ? 6.396 10.420 -20.318 1.00 93.00 103 THR A N 1
ATOM 835 C CA . THR A 1 103 ? 6.726 9.061 -20.730 1.00 93.00 103 THR A CA 1
ATOM 836 C C . THR A 1 103 ? 5.470 8.198 -20.752 1.00 93.00 103 THR A C 1
ATOM 838 O O . THR A 1 103 ? 4.554 8.369 -19.944 1.00 93.00 103 THR A O 1
ATOM 841 N N . LYS A 1 104 ? 5.436 7.230 -21.672 1.00 94.19 104 LYS A N 1
ATOM 842 C CA . LYS A 1 104 ? 4.346 6.252 -21.754 1.00 94.19 104 LYS A CA 1
ATOM 843 C C . LYS A 1 104 ? 4.164 5.470 -20.436 1.00 94.19 104 LYS A C 1
ATOM 845 O O . LYS A 1 104 ? 3.020 5.361 -20.004 1.00 94.19 104 LYS A O 1
ATOM 850 N N . PRO A 1 105 ? 5.229 4.986 -19.763 1.00 93.31 105 PRO A N 1
ATOM 851 C CA . PRO A 1 105 ? 5.124 4.405 -18.424 1.00 93.31 105 PRO A CA 1
ATOM 852 C C . PRO A 1 105 ? 4.390 5.280 -17.409 1.00 93.31 105 PRO A C 1
ATOM 854 O O . PRO A 1 105 ? 3.443 4.806 -16.790 1.00 93.31 105 PRO A O 1
ATOM 857 N N . ALA A 1 106 ? 4.761 6.558 -17.284 1.00 92.62 106 ALA A N 1
ATOM 858 C CA . ALA A 1 106 ? 4.129 7.442 -16.311 1.00 92.62 106 ALA A CA 1
ATOM 859 C C . ALA A 1 106 ? 2.636 7.646 -16.600 1.00 92.62 106 ALA A C 1
ATOM 861 O O . ALA A 1 106 ? 1.817 7.602 -15.688 1.00 92.62 106 ALA A O 1
ATOM 862 N N . ALA A 1 107 ? 2.265 7.803 -17.874 1.00 93.56 107 ALA A N 1
ATOM 863 C CA . ALA A 1 107 ? 0.865 7.945 -18.267 1.00 93.56 107 ALA A CA 1
ATOM 864 C C . ALA A 1 107 ? 0.028 6.682 -17.981 1.00 93.56 107 ALA A C 1
ATOM 866 O O . ALA A 1 107 ? -1.155 6.786 -17.647 1.00 93.56 107 ALA A O 1
ATOM 867 N N . LEU A 1 108 ? 0.622 5.494 -18.113 1.00 94.88 108 LEU A N 1
ATOM 868 C CA . LEU A 1 108 ? -0.087 4.221 -17.970 1.00 94.88 108 LEU A CA 1
ATOM 869 C C . LEU A 1 108 ? -0.126 3.696 -16.536 1.00 94.88 108 LEU A C 1
ATOM 871 O O . LEU A 1 108 ? -1.147 3.149 -16.138 1.00 94.88 108 LEU A O 1
ATOM 875 N N . TYR A 1 109 ? 0.964 3.834 -15.784 1.00 96.94 109 TYR A N 1
ATOM 876 C CA . TYR A 1 109 ? 1.154 3.080 -14.543 1.00 96.94 109 TYR A CA 1
ATOM 877 C C . TYR A 1 109 ? 1.340 3.948 -13.307 1.00 96.94 109 TYR A C 1
ATOM 879 O O . TYR A 1 109 ? 1.220 3.429 -12.206 1.00 96.94 109 TYR A O 1
ATOM 887 N N . PHE A 1 110 ? 1.644 5.239 -13.444 1.00 96.75 110 PHE A N 1
ATOM 888 C CA . PHE A 1 110 ? 1.955 6.077 -12.284 1.00 96.75 110 PHE A CA 1
ATOM 889 C C . PHE A 1 110 ? 0.743 6.900 -11.862 1.00 96.75 110 PHE A C 1
ATOM 891 O O . PHE A 1 110 ? -0.096 7.284 -12.690 1.00 96.75 110 PHE A O 1
ATOM 898 N N . HIS A 1 111 ? 0.649 7.173 -10.561 1.00 96.31 111 HIS A N 1
ATOM 899 C CA . HIS A 1 111 ? -0.366 8.079 -10.041 1.00 96.31 111 HIS A CA 1
ATOM 900 C C . HIS A 1 111 ? 0.107 9.526 -10.248 1.00 96.31 111 HIS A C 1
ATOM 902 O O . HIS A 1 111 ? 1.234 9.855 -9.874 1.00 96.31 111 HIS A O 1
ATOM 908 N N . PRO A 1 112 ? -0.715 10.417 -10.833 1.00 93.00 112 PRO A N 1
ATOM 909 C CA . PRO A 1 112 ? -0.275 11.771 -11.173 1.00 93.00 112 PRO A CA 1
ATOM 910 C C . PRO A 1 112 ? -0.042 12.667 -9.947 1.00 93.00 112 PRO A C 1
ATOM 912 O O . PRO A 1 112 ? 0.693 13.646 -10.053 1.00 93.00 112 PRO A O 1
ATOM 915 N N . ASP A 1 113 ? -0.647 12.335 -8.803 1.00 93.62 113 ASP A N 1
ATOM 916 C CA . ASP A 1 113 ? -0.592 13.129 -7.568 1.00 93.62 113 ASP A CA 1
ATOM 917 C C . ASP A 1 113 ? -0.011 12.328 -6.391 1.00 93.62 113 ASP A C 1
ATOM 919 O O . ASP A 1 113 ? -0.688 12.080 -5.397 1.00 93.62 113 ASP A O 1
ATOM 923 N N . VAL A 1 114 ? 1.234 11.845 -6.511 1.00 94.44 114 VAL A N 1
ATOM 924 C CA . VAL A 1 114 ? 1.970 11.325 -5.341 1.00 94.44 114 VAL A CA 1
ATOM 925 C C . VAL A 1 114 ? 2.495 12.497 -4.520 1.00 94.44 114 VAL A C 1
ATOM 927 O O . VAL A 1 114 ? 3.425 13.211 -4.934 1.00 94.44 114 VAL A O 1
ATOM 930 N N . ARG A 1 115 ? 1.898 12.679 -3.342 1.00 94.25 115 ARG A N 1
ATOM 931 C CA . ARG A 1 115 ? 2.130 13.815 -2.450 1.00 94.25 115 ARG A CA 1
ATOM 932 C C . ARG A 1 115 ? 3.472 13.652 -1.744 1.00 94.25 115 ARG A C 1
ATOM 934 O O . ARG A 1 115 ? 3.682 12.700 -0.997 1.00 94.25 115 ARG A O 1
ATOM 941 N N . THR A 1 116 ? 4.379 14.601 -1.962 1.00 90.12 116 THR A N 1
ATOM 942 C CA . THR A 1 116 ? 5.669 14.609 -1.263 1.00 90.12 116 THR A CA 1
ATOM 943 C C . THR A 1 116 ? 5.464 14.937 0.215 1.00 90.12 116 THR A C 1
ATOM 945 O O . THR A 1 116 ? 4.672 15.824 0.549 1.00 90.12 116 THR A O 1
ATOM 948 N N . SER A 1 117 ? 6.187 14.257 1.101 1.00 80.56 117 SER A N 1
ATOM 949 C CA . SER A 1 117 ? 6.275 14.656 2.504 1.00 80.56 117 SER A CA 1
ATOM 950 C C . SER A 1 117 ? 7.623 14.312 3.113 1.00 80.56 117 SER A C 1
ATOM 952 O O . SER A 1 117 ? 8.158 13.237 2.870 1.00 80.56 117 SER A O 1
ATOM 954 N N . ASP A 1 118 ? 8.090 15.192 3.991 1.00 77.06 118 ASP A N 1
ATOM 955 C CA . ASP A 1 118 ? 9.362 15.048 4.695 1.00 77.06 118 ASP A CA 1
ATOM 956 C C . ASP A 1 118 ? 9.274 14.047 5.862 1.00 77.06 118 ASP A C 1
ATOM 958 O O . ASP A 1 118 ? 10.289 13.597 6.387 1.00 77.06 118 ASP A O 1
ATOM 962 N N . SER A 1 119 ? 8.058 13.699 6.311 1.00 80.88 119 SER A N 1
ATOM 963 C CA . SER A 1 119 ? 7.869 12.620 7.289 1.00 80.88 119 SER A CA 1
ATOM 964 C C . SER A 1 119 ? 6.503 11.950 7.210 1.00 80.88 119 SER A C 1
ATOM 966 O O . SER A 1 119 ? 5.476 12.635 7.127 1.00 80.88 119 SER A O 1
ATOM 968 N N . ALA A 1 120 ? 6.502 10.616 7.354 1.00 79.31 120 ALA A N 1
ATOM 969 C CA . ALA A 1 120 ? 5.315 9.774 7.552 1.00 79.31 120 ALA A CA 1
ATOM 970 C C . ALA A 1 120 ? 4.407 10.301 8.686 1.00 79.31 120 ALA A C 1
ATOM 972 O O . ALA A 1 120 ? 3.180 10.273 8.650 1.00 79.31 120 ALA A O 1
ATOM 973 N N . ASN A 1 121 ? 5.012 10.861 9.726 1.00 82.25 121 ASN A N 1
ATOM 974 C CA . ASN A 1 121 ? 4.262 11.286 10.897 1.00 82.25 121 ASN A CA 1
ATOM 975 C C . ASN A 1 121 ? 3.484 12.587 10.676 1.00 82.25 121 ASN A C 1
ATOM 977 O O . ASN A 1 121 ? 2.401 12.759 11.238 1.00 82.25 121 ASN A O 1
ATOM 981 N N . SER A 1 122 ? 4.020 13.513 9.878 1.00 85.62 122 SER A N 1
ATOM 982 C CA . SER A 1 122 ? 3.373 14.808 9.653 1.00 85.62 122 SER A CA 1
ATOM 983 C C . SER A 1 122 ? 2.130 14.685 8.773 1.00 85.62 122 SER A C 1
ATOM 985 O O . SER A 1 122 ? 1.104 15.287 9.096 1.00 85.62 122 SER A O 1
ATOM 987 N N . MET A 1 123 ? 2.166 13.868 7.710 1.00 90.00 123 MET A N 1
ATOM 988 C CA . MET A 1 123 ? 0.986 13.713 6.859 1.00 90.00 123 MET A CA 1
ATOM 989 C C . MET A 1 123 ? -0.100 12.877 7.529 1.00 90.00 123 MET A C 1
ATOM 991 O O . MET A 1 123 ? -1.267 13.245 7.429 1.00 90.00 123 MET A O 1
ATOM 995 N N . LEU A 1 124 ? 0.248 11.824 8.277 1.00 93.00 124 LEU A N 1
ATOM 996 C CA . LEU A 1 124 ? -0.738 10.992 8.978 1.00 93.00 124 LEU A CA 1
ATOM 997 C C . LEU A 1 124 ? -1.644 11.787 9.923 1.00 93.00 124 LEU A C 1
ATOM 999 O O . LEU A 1 124 ? -2.798 11.423 10.118 1.00 93.00 124 LEU A O 1
ATOM 1003 N N . ARG A 1 125 ? -1.142 12.887 10.495 1.00 92.12 125 ARG A N 1
ATOM 1004 C CA . ARG A 1 125 ? -1.889 13.745 11.428 1.00 92.12 125 ARG A CA 1
ATOM 1005 C C . ARG A 1 125 ? -2.923 14.646 10.751 1.00 92.12 125 ARG A C 1
ATOM 1007 O O . ARG A 1 125 ? -3.747 15.233 11.458 1.00 92.12 125 ARG A O 1
ATOM 1014 N N . LYS A 1 126 ? -2.892 14.768 9.420 1.00 93.19 126 LYS A N 1
ATOM 1015 C CA . LYS A 1 126 ? -3.854 15.579 8.667 1.00 93.19 126 LYS A CA 1
ATOM 1016 C C . LYS A 1 126 ? -5.263 14.987 8.769 1.00 93.19 126 LYS A C 1
ATOM 1018 O O . LYS A 1 126 ? -5.441 13.772 8.845 1.00 93.19 126 LYS A O 1
ATOM 1023 N N . TRP A 1 127 ? -6.269 15.858 8.809 1.00 92.75 127 TRP A N 1
ATOM 1024 C CA . TRP A 1 127 ? -7.659 15.468 9.065 1.00 92.75 127 TRP A CA 1
ATOM 1025 C C . TRP A 1 127 ? -8.197 14.496 8.011 1.00 92.75 127 TRP A C 1
ATOM 1027 O O . TRP A 1 127 ? -8.864 13.523 8.359 1.00 92.75 127 TRP A O 1
ATOM 1037 N N . GLU A 1 128 ? -7.856 14.714 6.742 1.00 93.62 128 GLU A N 1
ATOM 1038 C CA . GLU A 1 128 ? -8.300 13.893 5.617 1.00 93.62 128 GLU A CA 1
ATOM 1039 C C . GLU A 1 128 ? -7.841 12.432 5.702 1.00 93.62 128 GLU A C 1
ATOM 1041 O O . GLU A 1 128 ? -8.444 11.582 5.053 1.00 93.62 128 GLU A O 1
ATOM 1046 N N . ASN A 1 129 ? -6.824 12.126 6.518 1.00 94.88 129 ASN A N 1
ATOM 1047 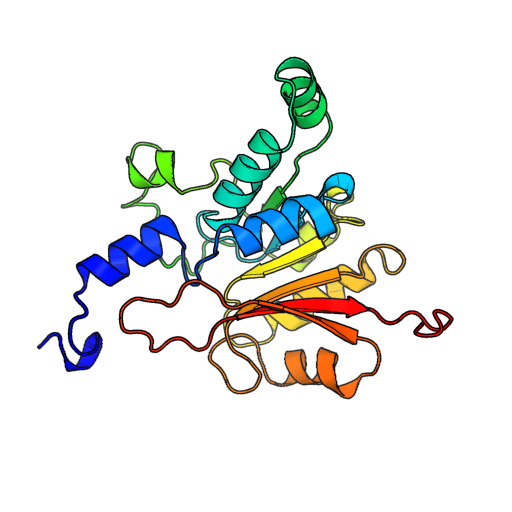C CA . ASN A 1 129 ? -6.277 10.779 6.685 1.00 94.88 129 ASN A CA 1
ATOM 1048 C C . ASN A 1 129 ? -6.983 9.957 7.778 1.00 94.88 129 ASN A C 1
ATOM 1050 O O . ASN A 1 129 ? -6.719 8.764 7.926 1.00 94.88 129 ASN A O 1
ATOM 1054 N N . ARG A 1 130 ? -7.899 10.562 8.544 1.00 95.38 130 ARG A N 1
ATOM 1055 C CA . ARG A 1 130 ? -8.603 9.894 9.648 1.00 95.38 130 ARG A CA 1
ATOM 1056 C C . ARG A 1 130 ? -9.688 8.944 9.145 1.00 95.38 130 ARG A C 1
ATOM 1058 O O . ARG A 1 130 ? -10.540 9.315 8.344 1.00 95.38 130 ARG A O 1
ATOM 1065 N N . GLY A 1 131 ? -9.700 7.727 9.677 1.00 96.12 131 GLY A N 1
ATOM 1066 C CA . GLY A 1 131 ? -10.663 6.672 9.368 1.00 96.12 131 GLY A CA 1
ATOM 1067 C C . GLY A 1 131 ? -10.451 5.967 8.030 1.00 96.12 131 GLY A C 1
ATOM 1068 O O . GLY A 1 131 ? -11.235 5.077 7.697 1.00 96.12 131 GLY A O 1
ATOM 1069 N N . ARG A 1 132 ? -9.405 6.323 7.281 1.00 97.75 132 ARG A N 1
ATOM 1070 C CA . ARG A 1 132 ? -8.987 5.618 6.063 1.00 97.75 132 ARG A CA 1
ATOM 1071 C C . ARG A 1 132 ? -8.349 4.272 6.410 1.00 97.75 132 ARG A C 1
ATOM 1073 O O . ARG A 1 132 ? -8.075 4.010 7.575 1.00 97.75 132 ARG A O 1
ATOM 1080 N N . VAL A 1 133 ? -8.137 3.410 5.422 1.00 98.50 133 VAL A N 1
ATOM 1081 C CA . VAL A 1 133 ? -7.313 2.197 5.557 1.00 98.50 133 VAL A CA 1
ATOM 1082 C C . VAL A 1 133 ? -5.850 2.567 5.303 1.00 98.50 133 VAL A C 1
ATOM 1084 O O . VAL A 1 133 ? -5.563 3.250 4.321 1.00 98.50 133 VAL A O 1
ATOM 1087 N N . LEU A 1 134 ? -4.923 2.127 6.159 1.00 98.69 134 LEU A N 1
ATOM 1088 C CA . LEU A 1 134 ? -3.486 2.300 5.916 1.00 98.69 134 LEU A CA 1
ATOM 1089 C C . LEU A 1 134 ? -2.980 1.208 4.973 1.00 98.69 134 LEU A C 1
ATOM 1091 O O . LEU A 1 134 ? -3.138 0.034 5.278 1.00 98.69 134 LEU A O 1
ATOM 1095 N N . LEU A 1 135 ? -2.339 1.588 3.873 1.00 98.75 135 LEU A N 1
ATOM 1096 C CA . LEU A 1 135 ? -1.651 0.703 2.941 1.00 98.75 135 LEU A CA 1
ATOM 1097 C C . LEU A 1 135 ? -0.136 0.937 3.025 1.00 98.75 135 LEU A C 1
ATOM 1099 O O . LEU A 1 135 ? 0.344 2.058 2.847 1.00 98.75 135 LEU A O 1
ATOM 1103 N N . LEU A 1 136 ? 0.605 -0.138 3.283 1.00 97.81 136 LEU A N 1
ATOM 1104 C CA . LEU A 1 136 ? 2.065 -0.194 3.267 1.00 97.81 136 LEU A CA 1
ATOM 1105 C C . LEU A 1 136 ? 2.502 -1.204 2.213 1.00 97.81 136 LEU A C 1
ATOM 1107 O O . LEU A 1 136 ? 2.241 -2.396 2.369 1.00 97.81 136 LEU A O 1
ATOM 1111 N N . VAL A 1 137 ? 3.176 -0.741 1.162 1.00 97.06 137 VAL A N 1
ATOM 1112 C CA . VAL A 1 137 ? 3.673 -1.604 0.084 1.00 97.06 137 VAL A CA 1
ATOM 1113 C C . VAL A 1 137 ? 5.186 -1.644 0.121 1.00 97.06 137 VAL A C 1
ATOM 1115 O O . VAL A 1 137 ? 5.843 -0.621 -0.021 1.00 97.06 137 VAL A O 1
ATOM 1118 N N . TYR A 1 138 ? 5.728 -2.846 0.289 1.00 95.06 138 TYR A N 1
ATOM 1119 C CA . TYR A 1 138 ? 7.155 -3.141 0.316 1.00 95.06 138 TYR A CA 1
ATOM 1120 C C . TYR A 1 138 ? 7.943 -2.119 1.160 1.00 95.06 138 TYR A C 1
ATOM 1122 O O . TYR A 1 138 ? 8.873 -1.485 0.656 1.00 95.06 138 TYR A O 1
ATOM 1130 N N . PRO A 1 139 ? 7.574 -1.883 2.435 1.00 94.06 139 PRO A N 1
ATOM 1131 C CA . PRO A 1 139 ? 8.293 -0.899 3.227 1.00 94.06 139 PRO A CA 1
ATOM 1132 C C . PRO A 1 139 ? 9.758 -1.337 3.393 1.00 94.06 139 PRO A C 1
ATOM 1134 O O . PRO A 1 139 ? 10.021 -2.539 3.543 1.00 94.06 139 PRO A O 1
ATOM 1137 N N . PRO A 1 140 ? 10.719 -0.395 3.381 1.00 91.81 140 PRO A N 1
ATOM 1138 C CA . PRO A 1 140 ? 12.114 -0.705 3.655 1.00 91.81 140 PRO A CA 1
ATOM 1139 C C . PRO A 1 140 ? 12.276 -1.361 5.034 1.00 91.81 140 PRO A C 1
ATOM 1141 O O . PRO A 1 140 ? 11.427 -1.178 5.918 1.00 91.81 140 PRO A O 1
ATOM 1144 N N . PRO A 1 141 ? 13.372 -2.106 5.248 1.00 91.44 141 PRO A N 1
ATOM 1145 C CA . PRO A 1 141 ? 13.711 -2.572 6.580 1.00 91.44 141 PRO A CA 1
ATOM 1146 C C . PRO A 1 141 ? 13.962 -1.383 7.517 1.00 91.44 141 PRO A C 1
ATOM 1148 O O . PRO A 1 141 ? 14.460 -0.335 7.101 1.00 91.44 141 PRO A O 1
ATOM 1151 N N . GLY A 1 142 ? 13.628 -1.553 8.796 1.00 91.12 142 GLY A N 1
ATOM 1152 C CA . GLY A 1 142 ? 13.825 -0.537 9.834 1.00 91.12 142 GLY A CA 1
ATOM 1153 C C . GLY A 1 142 ? 12.526 0.029 10.426 1.00 91.12 142 GLY A C 1
ATOM 1154 O O . GLY A 1 142 ? 11.448 -0.537 10.233 1.00 91.12 142 GLY A O 1
ATOM 1155 N N . PRO A 1 143 ? 12.610 1.144 11.178 1.00 92.56 143 PRO A N 1
ATOM 1156 C CA . PRO A 1 143 ? 11.538 1.579 12.077 1.00 92.56 143 PRO A CA 1
ATOM 1157 C C . PRO A 1 143 ? 10.351 2.247 11.373 1.00 92.56 143 PRO A C 1
ATOM 1159 O O . PRO A 1 143 ? 9.280 2.354 11.970 1.00 92.56 143 PRO A O 1
ATOM 1162 N N . MET A 1 144 ? 10.510 2.673 10.113 1.00 91.75 144 MET A N 1
ATOM 1163 C CA . MET A 1 144 ? 9.522 3.490 9.397 1.00 91.75 144 MET A CA 1
ATOM 1164 C C . MET A 1 144 ? 8.122 2.866 9.412 1.00 91.75 144 MET A C 1
ATOM 1166 O O . MET A 1 144 ? 7.149 3.547 9.737 1.00 91.75 144 MET A O 1
ATOM 1170 N N . ALA A 1 145 ? 8.006 1.568 9.117 1.00 94.94 145 ALA A N 1
ATOM 1171 C CA . ALA A 1 145 ? 6.711 0.894 9.077 1.00 94.94 145 ALA A CA 1
ATOM 1172 C C . ALA A 1 145 ? 6.033 0.859 10.458 1.00 94.94 145 ALA A C 1
ATOM 1174 O O . ALA A 1 145 ? 4.850 1.181 10.571 1.00 94.94 145 ALA A O 1
ATOM 1175 N N . LEU A 1 146 ? 6.777 0.535 11.522 1.00 96.25 146 LEU A N 1
ATOM 1176 C CA . LEU A 1 146 ? 6.236 0.484 12.884 1.00 96.25 146 LEU A CA 1
ATOM 1177 C C . LEU A 1 146 ? 5.816 1.870 13.377 1.00 96.25 146 LEU A C 1
ATOM 1179 O O . LEU A 1 146 ? 4.738 2.023 13.953 1.00 96.25 146 LEU A O 1
ATOM 1183 N N . GLU A 1 147 ? 6.646 2.884 13.143 1.00 95.50 147 GLU A N 1
ATOM 1184 C CA . GLU A 1 147 ? 6.324 4.271 13.480 1.00 95.50 147 GLU A CA 1
ATOM 1185 C C . GLU A 1 147 ? 5.079 4.753 12.734 1.00 95.50 147 GLU A C 1
ATOM 1187 O O . GLU A 1 147 ? 4.192 5.355 13.342 1.00 95.50 147 GLU A O 1
ATOM 1192 N N . THR A 1 148 ? 4.967 4.419 11.447 1.00 96.19 148 THR A N 1
ATOM 1193 C CA . THR A 1 148 ? 3.802 4.745 10.615 1.00 96.19 148 THR A CA 1
ATOM 1194 C C . THR A 1 148 ? 2.535 4.102 11.170 1.00 96.19 148 THR A C 1
ATOM 1196 O O . THR A 1 148 ? 1.540 4.798 11.370 1.00 96.19 148 THR A O 1
ATOM 1199 N N . VAL A 1 149 ? 2.563 2.804 11.493 1.00 97.06 149 VAL A N 1
ATOM 1200 C CA . VAL A 1 149 ? 1.409 2.093 12.072 1.00 97.06 149 VAL A CA 1
ATOM 1201 C C . VAL A 1 149 ? 1.017 2.693 13.422 1.00 97.06 149 VAL A C 1
ATOM 1203 O O . VAL A 1 149 ? -0.160 2.981 13.646 1.00 97.06 149 VAL A O 1
ATOM 1206 N N . LYS A 1 150 ? 1.984 2.939 14.314 1.00 96.25 150 LYS A N 1
ATOM 1207 C CA . LYS A 1 150 ? 1.717 3.545 15.628 1.00 96.25 150 LYS A CA 1
ATOM 1208 C C . LYS A 1 150 ? 1.121 4.943 15.495 1.00 96.25 150 LYS A C 1
ATOM 1210 O O . LYS A 1 150 ? 0.137 5.253 16.165 1.00 96.25 150 LYS A O 1
ATOM 1215 N N . THR A 1 151 ? 1.673 5.787 14.626 1.00 96.69 151 THR A N 1
ATOM 1216 C CA . THR A 1 151 ? 1.128 7.129 14.389 1.00 96.69 151 THR A CA 1
ATOM 1217 C C . THR A 1 151 ? -0.269 7.061 13.787 1.00 96.69 151 THR A C 1
ATOM 1219 O O . THR A 1 151 ? -1.153 7.776 14.253 1.00 96.69 151 THR A O 1
ATOM 1222 N N . TYR A 1 152 ? -0.493 6.182 12.809 1.00 97.50 152 TYR A N 1
ATOM 1223 C CA . TYR A 1 152 ? -1.804 5.964 12.205 1.00 97.50 152 TYR A CA 1
ATOM 1224 C C . TYR A 1 152 ? -2.850 5.630 13.272 1.00 97.50 152 TYR A C 1
ATOM 1226 O O . TYR A 1 152 ? -3.847 6.343 13.375 1.00 97.50 152 TYR A O 1
ATOM 1234 N N . VAL A 1 153 ? -2.595 4.641 14.131 1.00 96.00 153 VAL A N 1
ATOM 1235 C CA . VAL A 1 153 ? -3.512 4.284 15.226 1.00 96.00 153 VAL A CA 1
ATOM 1236 C C . VAL A 1 153 ? -3.741 5.464 16.171 1.00 96.00 153 VAL A C 1
ATOM 1238 O O . VAL A 1 153 ? -4.882 5.798 16.476 1.00 96.00 153 VAL A O 1
ATOM 1241 N N . ASN A 1 154 ? -2.675 6.138 16.605 1.00 95.38 154 ASN A N 1
ATOM 1242 C CA . ASN A 1 154 ? -2.758 7.206 17.604 1.00 95.38 154 ASN A CA 1
ATOM 1243 C C . ASN A 1 154 ? -3.527 8.448 17.129 1.00 95.38 154 ASN A C 1
ATOM 1245 O O . ASN A 1 154 ? -4.046 9.196 17.955 1.00 95.38 154 ASN A O 1
ATOM 1249 N N . VAL A 1 155 ? -3.586 8.704 15.820 1.00 95.56 155 VAL A N 1
ATOM 1250 C CA . VAL A 1 155 ? -4.264 9.889 15.271 1.00 95.56 155 VAL A CA 1
ATOM 1251 C C . VAL A 1 155 ? -5.789 9.801 15.386 1.00 95.56 155 VAL A C 1
ATOM 1253 O O . VAL A 1 155 ? -6.443 10.834 15.542 1.00 95.56 155 VAL A O 1
ATOM 1256 N N . CYS A 1 156 ? -6.363 8.603 15.281 1.00 95.38 156 CYS A N 1
ATOM 1257 C CA . CYS A 1 156 ? -7.811 8.388 15.354 1.00 95.38 156 CYS A CA 1
ATOM 1258 C C . CYS A 1 156 ? -8.094 6.954 15.839 1.00 95.38 156 CYS A C 1
ATOM 1260 O O . CYS A 1 156 ? -8.524 6.122 15.039 1.00 95.38 156 CYS A O 1
ATOM 1262 N N . PRO A 1 157 ? -7.809 6.624 17.115 1.00 93.50 157 PRO A N 1
ATOM 1263 C CA . PRO A 1 157 ? -7.828 5.245 17.625 1.00 93.50 157 PRO A CA 1
ATOM 1264 C C . PRO A 1 157 ? -9.145 4.493 17.399 1.00 93.50 157 PRO A C 1
ATOM 1266 O O . PRO A 1 157 ? -9.157 3.269 17.287 1.00 93.50 157 PRO A O 1
ATOM 1269 N N . GLU A 1 158 ? -10.251 5.227 17.323 1.00 93.19 158 GLU A N 1
ATOM 1270 C CA . GLU A 1 158 ? -11.610 4.732 17.135 1.00 93.19 158 GLU A CA 1
ATOM 1271 C C . GLU A 1 158 ? -11.986 4.445 15.673 1.00 93.19 158 GLU A C 1
ATOM 1273 O O . GLU A 1 158 ? -13.000 3.783 15.431 1.00 93.19 158 GLU A O 1
ATOM 1278 N N . ARG A 1 159 ? -11.190 4.897 14.691 1.00 94.81 159 ARG A N 1
ATOM 1279 C CA . ARG A 1 159 ? -11.423 4.627 13.254 1.00 94.81 159 ARG A CA 1
ATOM 1280 C C . ARG A 1 159 ? -10.200 4.105 12.499 1.00 94.81 159 ARG A C 1
ATOM 1282 O O . ARG A 1 159 ? -10.383 3.495 11.456 1.00 94.81 159 ARG A O 1
ATOM 1289 N N . ASN A 1 160 ? -8.983 4.326 12.983 1.00 96.88 160 ASN A N 1
ATOM 1290 C CA . ASN A 1 160 ? -7.740 3.867 12.361 1.00 96.88 160 ASN A CA 1
ATOM 1291 C C . ASN A 1 160 ? -7.371 2.480 12.895 1.00 96.88 160 ASN A C 1
ATOM 1293 O O . ASN A 1 160 ? -6.548 2.324 13.795 1.00 96.88 160 ASN A O 1
ATOM 1297 N N . ASP A 1 161 ? -8.040 1.471 12.348 1.00 96.81 161 ASP A N 1
ATOM 1298 C CA . ASP A 1 1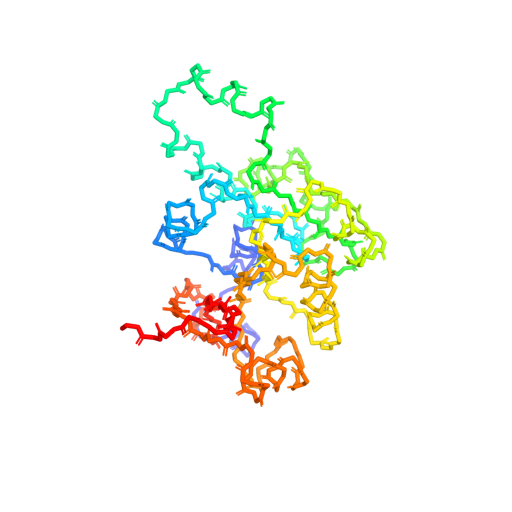61 ? -8.045 0.094 12.846 1.00 96.81 161 ASP A CA 1
ATOM 1299 C C . ASP A 1 161 ? -7.732 -0.966 11.781 1.00 96.81 161 ASP A C 1
ATOM 1301 O O . ASP A 1 161 ? -7.673 -2.149 12.104 1.00 96.81 161 ASP A O 1
ATOM 1305 N N . LEU A 1 162 ? -7.534 -0.561 10.524 1.00 98.12 162 LEU A N 1
ATOM 1306 C CA . LEU A 1 162 ? -7.195 -1.458 9.421 1.00 98.12 162 LEU A CA 1
ATOM 1307 C C . LEU A 1 162 ? -5.864 -1.067 8.791 1.00 98.12 162 LEU A C 1
ATOM 1309 O O . LEU A 1 162 ? -5.677 0.089 8.400 1.00 98.12 162 LEU A O 1
ATOM 1313 N N . VAL A 1 163 ? -4.976 -2.051 8.666 1.00 98.50 163 VAL A N 1
ATOM 1314 C CA . VAL A 1 163 ? -3.701 -1.948 7.956 1.00 98.50 163 VAL A CA 1
ATOM 1315 C C . VAL A 1 163 ? -3.640 -3.042 6.900 1.00 98.50 163 VAL A C 1
ATOM 1317 O O . VAL A 1 163 ? -3.890 -4.211 7.182 1.00 98.50 163 VAL A O 1
ATOM 1320 N N . VAL A 1 164 ? -3.294 -2.660 5.682 1.00 98.75 164 VAL A N 1
ATOM 1321 C CA . VAL A 1 164 ? -2.942 -3.549 4.585 1.00 98.75 164 VAL A CA 1
ATOM 1322 C C . VAL A 1 164 ? -1.434 -3.468 4.426 1.00 98.75 164 VAL A C 1
ATOM 1324 O O . VAL A 1 164 ? -0.886 -2.405 4.144 1.00 98.75 164 VAL A O 1
ATOM 1327 N N . TYR A 1 165 ? -0.765 -4.591 4.629 1.00 98.56 165 TYR A N 1
ATOM 1328 C CA . TYR A 1 165 ? 0.673 -4.726 4.468 1.00 98.56 165 TYR A CA 1
ATOM 1329 C C . TYR A 1 165 ? 0.956 -5.633 3.276 1.00 98.56 165 TYR A C 1
ATOM 1331 O O . TYR A 1 165 ? 0.443 -6.749 3.211 1.00 98.56 165 TYR A O 1
ATOM 1339 N N . VAL A 1 166 ? 1.760 -5.158 2.333 1.00 98.19 166 VAL A N 1
ATOM 1340 C CA . VAL A 1 166 ? 2.211 -5.927 1.175 1.00 98.19 166 VAL A CA 1
ATOM 1341 C C . VAL A 1 166 ? 3.720 -6.065 1.261 1.00 98.19 166 VAL A C 1
ATOM 1343 O O . VAL A 1 166 ? 4.433 -5.070 1.199 1.00 98.19 166 VAL A O 1
ATOM 1346 N N . GLY A 1 167 ? 4.216 -7.282 1.409 1.00 96.38 167 GLY A N 1
ATOM 1347 C CA . GLY A 1 167 ? 5.639 -7.536 1.607 1.00 96.38 167 GLY A CA 1
ATOM 1348 C C . GLY A 1 167 ? 5.890 -8.947 2.107 1.00 96.38 167 GLY A C 1
ATOM 1349 O O . GLY A 1 167 ? 4.971 -9.769 2.176 1.00 96.38 167 GLY A O 1
ATOM 1350 N N . GLU A 1 168 ? 7.143 -9.238 2.423 1.00 95.00 168 GLU A N 1
ATOM 1351 C CA . GLU A 1 168 ? 7.532 -10.510 3.032 1.00 95.00 168 GLU A CA 1
ATOM 1352 C C . GLU A 1 168 ? 7.135 -10.584 4.519 1.00 95.00 168 GLU A C 1
ATOM 1354 O O . GLU A 1 168 ? 6.943 -9.574 5.185 1.00 95.00 168 GLU A O 1
ATOM 1359 N N . GLY A 1 169 ? 6.991 -11.796 5.060 1.00 90.69 169 GLY A N 1
ATOM 1360 C CA . GLY A 1 169 ? 6.708 -11.988 6.488 1.00 90.69 169 GLY A CA 1
ATOM 1361 C C . GLY A 1 169 ? 7.906 -11.679 7.399 1.00 90.69 169 GLY A C 1
ATOM 1362 O O . GLY A 1 169 ? 8.967 -11.250 6.945 1.00 90.69 169 GLY A O 1
ATOM 1363 N N . LYS A 1 170 ? 7.754 -11.957 8.703 1.00 91.19 170 LYS A N 1
ATOM 1364 C CA . LYS A 1 170 ? 8.833 -11.800 9.694 1.00 91.19 170 LYS A CA 1
ATOM 1365 C C . LYS A 1 170 ? 10.111 -12.526 9.249 1.00 91.19 170 LYS A C 1
ATOM 1367 O O . LYS A 1 170 ? 10.051 -13.687 8.847 1.00 91.19 170 LYS A O 1
ATOM 1372 N N . GLY A 1 171 ? 11.251 -11.841 9.350 1.00 88.12 171 GLY A N 1
ATOM 1373 C CA . GLY A 1 171 ? 12.554 -12.323 8.875 1.00 88.12 171 GLY A CA 1
ATOM 1374 C C . GLY A 1 171 ? 12.817 -12.112 7.376 1.00 88.12 171 GLY A C 1
ATOM 1375 O O . GLY A 1 171 ? 13.879 -12.506 6.898 1.00 88.12 171 GLY A O 1
ATOM 1376 N N . GLY A 1 172 ? 11.872 -11.517 6.643 1.00 90.56 172 GLY A N 1
ATOM 1377 C CA . GLY A 1 172 ? 12.032 -11.135 5.242 1.00 90.56 172 GLY A CA 1
ATOM 1378 C C . GLY A 1 172 ? 12.695 -9.769 5.039 1.00 90.56 172 GLY A C 1
ATOM 1379 O O . GLY A 1 172 ? 13.242 -9.163 5.961 1.00 90.56 172 GLY A O 1
ATOM 1380 N N . ALA A 1 173 ? 12.628 -9.267 3.807 1.00 90.69 173 ALA A N 1
ATOM 1381 C CA . ALA A 1 173 ? 13.276 -8.021 3.387 1.00 90.69 173 ALA A CA 1
ATOM 1382 C C . ALA A 1 173 ? 12.548 -6.725 3.806 1.00 90.69 173 ALA A C 1
ATOM 1384 O O . ALA A 1 173 ? 13.086 -5.633 3.604 1.00 90.69 173 ALA A O 1
ATOM 1385 N N . ASN A 1 174 ? 11.330 -6.818 4.348 1.00 94.19 174 ASN A N 1
ATOM 1386 C CA . ASN A 1 174 ? 10.451 -5.673 4.590 1.00 94.19 174 ASN A CA 1
ATOM 1387 C C . ASN A 1 174 ? 10.108 -5.495 6.073 1.00 94.19 174 ASN A C 1
ATOM 1389 O O . ASN A 1 174 ? 9.722 -6.448 6.747 1.00 94.19 174 ASN A O 1
ATOM 1393 N N . GLY A 1 175 ? 10.129 -4.249 6.558 1.00 93.00 175 GLY A N 1
ATOM 1394 C CA . GLY A 1 175 ? 9.911 -3.956 7.977 1.00 93.00 175 GLY A CA 1
ATOM 1395 C C . GLY A 1 175 ? 11.027 -4.502 8.876 1.00 93.00 175 GLY A C 1
ATOM 1396 O O . GLY A 1 175 ? 12.094 -4.895 8.411 1.00 93.00 175 GLY A O 1
ATOM 1397 N N . ASN A 1 176 ? 10.808 -4.477 10.186 1.00 93.94 176 ASN A N 1
ATOM 1398 C CA . ASN A 1 176 ? 11.734 -5.005 11.187 1.00 93.94 176 ASN A CA 1
ATOM 1399 C C . ASN A 1 176 ? 11.015 -5.949 12.156 1.00 93.94 176 ASN A C 1
ATOM 1401 O O . ASN A 1 176 ? 9.785 -5.998 12.190 1.00 93.94 176 ASN A O 1
ATOM 1405 N N . ASP A 1 177 ? 11.778 -6.688 12.959 1.00 94.75 177 ASP A N 1
ATOM 1406 C CA . ASP A 1 177 ? 11.213 -7.636 13.922 1.00 94.75 177 ASP A CA 1
ATOM 1407 C C . ASP A 1 177 ? 10.259 -6.955 14.907 1.00 94.75 177 ASP A C 1
ATOM 1409 O O . ASP A 1 177 ? 9.211 -7.516 15.222 1.00 94.75 177 ASP A O 1
ATOM 1413 N N . GLU A 1 178 ? 10.544 -5.714 15.307 1.00 95.88 178 GLU A N 1
ATOM 1414 C CA . GLU A 1 178 ? 9.685 -4.947 16.207 1.00 95.88 178 GLU A CA 1
ATOM 1415 C C . GLU A 1 178 ? 8.304 -4.645 15.605 1.00 95.88 178 GLU A C 1
ATOM 1417 O O . GLU A 1 178 ? 7.319 -4.591 16.344 1.00 95.88 178 GLU A O 1
ATOM 1422 N N . LEU A 1 179 ? 8.199 -4.454 14.283 1.00 96.56 179 LEU A N 1
ATOM 1423 C CA . LEU A 1 179 ? 6.910 -4.315 13.599 1.00 96.56 179 LEU A CA 1
ATOM 1424 C C . LEU A 1 179 ? 6.089 -5.595 13.726 1.00 96.56 179 LEU A C 1
ATOM 1426 O O . LEU A 1 179 ? 4.917 -5.555 14.104 1.00 96.56 179 LEU A O 1
ATOM 1430 N N . PHE A 1 180 ? 6.703 -6.732 13.406 1.00 95.81 180 PHE A N 1
ATOM 1431 C CA . PHE A 1 180 ? 6.009 -8.012 13.442 1.00 95.81 180 PHE A CA 1
ATOM 1432 C C . PHE A 1 180 ? 5.670 -8.419 14.872 1.00 95.81 180 PHE A C 1
ATOM 1434 O O . PHE A 1 180 ? 4.572 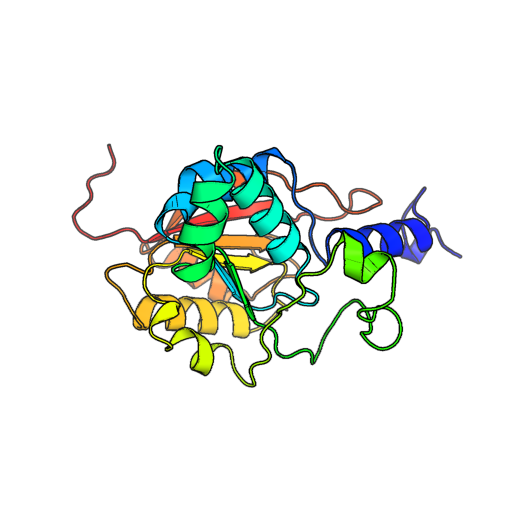-8.907 15.107 1.00 95.81 180 PHE A O 1
ATOM 1441 N N . ASP A 1 181 ? 6.543 -8.155 15.840 1.00 95.19 181 ASP A N 1
ATOM 1442 C CA . ASP A 1 181 ? 6.249 -8.387 17.253 1.00 95.19 181 ASP A CA 1
ATOM 1443 C C . ASP A 1 181 ? 5.104 -7.494 17.742 1.00 95.19 181 ASP A C 1
ATOM 1445 O O . ASP A 1 181 ? 4.240 -7.956 18.488 1.00 95.19 181 ASP A O 1
ATOM 1449 N N . TYR A 1 182 ? 5.029 -6.245 17.269 1.00 95.38 182 TYR A N 1
ATOM 1450 C CA . TYR A 1 182 ? 3.903 -5.359 17.563 1.00 95.38 182 TYR A CA 1
ATOM 1451 C C . TYR A 1 182 ? 2.569 -5.908 17.038 1.00 95.38 182 TYR A C 1
ATOM 1453 O O . TYR A 1 182 ? 1.554 -5.790 17.723 1.00 95.38 182 TYR A O 1
ATOM 1461 N N . TRP A 1 183 ? 2.543 -6.541 15.866 1.00 95.25 183 TRP A N 1
ATOM 1462 C CA . TRP A 1 183 ? 1.323 -7.161 15.340 1.00 95.25 183 TRP A CA 1
ATOM 1463 C C . TRP A 1 183 ? 1.012 -8.525 15.960 1.00 95.25 183 TRP A C 1
ATOM 1465 O O . TRP A 1 183 ? -0.138 -8.798 16.283 1.00 95.25 183 TRP A O 1
ATOM 1475 N N . LEU A 1 184 ? 2.013 -9.385 16.126 1.00 91.06 184 LEU A N 1
ATOM 1476 C CA . LEU A 1 184 ? 1.812 -10.796 16.462 1.00 91.06 184 LEU A CA 1
ATOM 1477 C C . LEU A 1 184 ? 1.762 -11.058 17.970 1.00 91.06 184 LEU A C 1
ATOM 1479 O O . LEU A 1 184 ? 1.075 -11.983 18.395 1.00 91.06 184 LEU A O 1
ATOM 1483 N N . ASN A 1 185 ? 2.454 -10.251 18.780 1.00 90.06 185 ASN A N 1
ATOM 1484 C CA . ASN A 1 185 ? 2.629 -10.530 20.211 1.00 90.06 185 ASN A CA 1
ATOM 1485 C C . ASN A 1 185 ? 1.873 -9.558 21.126 1.00 90.06 185 ASN A C 1
ATOM 1487 O O . ASN A 1 185 ? 1.788 -9.804 22.326 1.00 90.06 185 ASN A O 1
ATOM 1491 N N . SER A 1 186 ? 1.323 -8.457 20.601 1.00 86.56 186 SER A N 1
ATOM 1492 C CA . SER A 1 186 ? 0.585 -7.482 21.422 1.00 86.56 186 SER A CA 1
ATOM 1493 C C . SER A 1 186 ? -0.809 -7.957 21.836 1.00 86.56 186 SER A C 1
ATOM 1495 O O . SER A 1 186 ? -1.369 -7.438 22.797 1.00 86.56 186 SER A O 1
ATOM 1497 N N . GLY A 1 187 ? -1.399 -8.896 21.088 1.00 87.31 187 GLY A N 1
ATOM 1498 C CA . GLY A 1 187 ? -2.820 -9.240 21.201 1.00 87.31 187 GLY A CA 1
ATOM 1499 C C . GLY A 1 187 ? -3.771 -8.145 20.690 1.00 87.31 187 GLY A C 1
ATOM 1500 O O . GLY A 1 187 ? -4.983 -8.330 20.730 1.00 87.31 187 GLY A O 1
ATOM 1501 N N . GLU A 1 188 ? -3.250 -7.019 20.186 1.00 92.25 188 GLU A N 1
ATOM 1502 C CA . GLU A 1 188 ? -4.054 -5.900 19.675 1.00 92.25 188 GLU A CA 1
ATOM 1503 C C . GLU A 1 188 ? -4.427 -6.049 18.199 1.00 92.25 188 GLU A C 1
ATOM 1505 O O . GLU A 1 188 ? -5.227 -5.263 17.697 1.00 92.25 188 GLU A O 1
ATOM 1510 N N . TRP A 1 189 ? -3.858 -7.016 17.481 1.00 96.31 189 TRP A N 1
ATOM 1511 C CA . TRP A 1 189 ? -4.053 -7.177 16.043 1.00 96.31 189 TRP A CA 1
ATOM 1512 C C . TRP A 1 189 ? -4.398 -8.615 15.680 1.00 96.31 189 TRP A C 1
ATOM 1514 O O . TRP A 1 189 ? -3.833 -9.566 16.213 1.00 96.31 189 TRP A O 1
ATOM 1524 N N . ALA A 1 190 ? -5.302 -8.757 14.718 1.00 96.00 190 ALA A N 1
ATOM 1525 C CA . ALA A 1 190 ? -5.634 -10.018 14.080 1.00 96.00 190 ALA A CA 1
ATOM 1526 C C . ALA A 1 190 ? -5.349 -9.921 12.580 1.00 96.00 190 ALA A C 1
ATOM 1528 O O . ALA A 1 190 ? -5.763 -8.965 11.918 1.00 96.00 190 ALA A O 1
ATOM 1529 N N . VAL A 1 191 ? -4.675 -10.929 12.026 1.00 95.88 191 VAL A N 1
ATOM 1530 C CA . VAL A 1 191 ? -4.573 -11.095 10.573 1.00 95.88 191 VAL A CA 1
ATOM 1531 C C . VAL A 1 191 ? -5.889 -11.691 10.084 1.00 95.88 191 VAL A C 1
ATOM 1533 O O . VAL A 1 191 ? -6.182 -12.854 10.340 1.00 95.88 191 VAL A O 1
ATOM 1536 N N . VAL A 1 192 ? -6.695 -10.887 9.395 1.00 96.94 192 VAL A N 1
ATOM 1537 C CA . VAL A 1 192 ? -8.045 -11.275 8.948 1.00 96.94 192 VAL A CA 1
ATOM 1538 C C . VAL A 1 192 ? -8.077 -11.765 7.503 1.00 96.94 192 VAL A C 1
ATOM 1540 O O . VAL A 1 192 ? -9.038 -12.405 7.080 1.00 96.94 192 VAL A O 1
ATOM 1543 N N . LYS A 1 193 ? -7.034 -11.473 6.719 1.00 98.06 193 LYS A N 1
ATOM 1544 C CA . LYS A 1 193 ? -6.915 -11.935 5.334 1.00 98.06 193 LYS A CA 1
ATOM 1545 C C . LYS A 1 193 ? -5.454 -12.036 4.918 1.00 98.06 193 LYS A C 1
ATOM 1547 O O . LYS A 1 193 ? -4.653 -11.169 5.257 1.00 98.06 193 LYS A O 1
ATOM 1552 N N . ILE A 1 194 ? -5.149 -13.065 4.132 1.00 98.12 194 ILE A N 1
ATOM 1553 C CA . ILE A 1 194 ? -3.887 -13.222 3.407 1.00 98.12 194 ILE A CA 1
ATOM 1554 C C . ILE A 1 194 ? -4.241 -13.501 1.946 1.00 98.12 194 ILE A C 1
ATOM 1556 O O . ILE A 1 194 ? -5.148 -14.294 1.678 1.00 98.12 194 ILE A O 1
ATOM 1560 N N . MET A 1 195 ? -3.575 -12.831 1.010 1.00 98.38 195 MET A N 1
ATOM 1561 C CA . MET A 1 195 ? -3.733 -13.061 -0.429 1.00 98.38 195 MET A CA 1
ATOM 1562 C C . MET A 1 195 ? -2.367 -13.092 -1.104 1.00 98.38 195 MET A C 1
ATOM 1564 O O . MET A 1 195 ? -1.476 -12.313 -0.759 1.00 98.38 195 MET A O 1
ATOM 1568 N N . ASP A 1 196 ? -2.214 -13.988 -2.073 1.00 97.62 196 ASP A N 1
ATOM 1569 C CA . ASP A 1 196 ? -1.006 -14.057 -2.884 1.00 97.62 196 ASP A CA 1
ATOM 1570 C C . ASP A 1 196 ? -0.949 -12.871 -3.844 1.00 97.62 196 ASP A C 1
ATOM 1572 O O . ASP A 1 196 ? -1.919 -12.562 -4.539 1.00 97.62 196 ASP A O 1
ATOM 1576 N N . VAL A 1 197 ? 0.205 -12.209 -3.884 1.00 97.19 197 VAL A N 1
ATOM 1577 C CA . VAL A 1 197 ? 0.484 -11.211 -4.914 1.00 97.19 197 VAL A CA 1
ATOM 1578 C C . VAL A 1 197 ? 0.918 -11.883 -6.209 1.00 97.19 197 VAL A C 1
ATOM 1580 O O . VAL A 1 197 ? 1.312 -13.052 -6.240 1.00 97.19 197 VAL A O 1
ATOM 1583 N N . ARG A 1 198 ? 0.906 -11.121 -7.306 1.00 95.44 198 ARG A N 1
ATOM 1584 C CA . ARG A 1 198 ? 1.556 -11.574 -8.533 1.00 95.44 198 ARG A CA 1
ATOM 1585 C C . ARG A 1 198 ? 3.067 -11.714 -8.268 1.00 95.44 198 ARG A C 1
ATOM 1587 O O . ARG A 1 198 ? 3.695 -10.732 -7.874 1.00 95.44 198 ARG A O 1
ATOM 1594 N N . PRO A 1 199 ? 3.672 -12.885 -8.526 1.00 91.88 199 PRO A N 1
ATOM 1595 C CA . PRO A 1 199 ? 5.084 -13.094 -8.250 1.00 91.88 199 PRO A CA 1
ATOM 1596 C C . PRO A 1 199 ? 5.961 -12.227 -9.154 1.00 91.88 199 PRO A C 1
ATOM 1598 O O . PRO A 1 199 ? 5.653 -12.005 -10.331 1.00 91.88 199 PRO A O 1
ATOM 1601 N N . SER A 1 200 ? 7.089 -11.778 -8.607 1.00 89.88 200 SER A N 1
ATOM 1602 C CA . SER A 1 200 ? 8.131 -11.108 -9.381 1.00 89.88 200 SER A CA 1
ATOM 1603 C C . SER A 1 200 ? 8.769 -12.067 -10.406 1.00 89.88 200 SER A C 1
ATOM 1605 O O . SER A 1 200 ? 8.726 -13.294 -10.235 1.00 89.88 200 SER A O 1
ATOM 1607 N N . PRO A 1 201 ? 9.367 -11.554 -11.502 1.00 88.94 201 PRO A N 1
ATOM 1608 C CA . PRO A 1 201 ? 10.028 -12.383 -12.503 1.00 88.94 201 PRO A CA 1
ATOM 1609 C C . PRO A 1 201 ? 11.051 -13.341 -11.881 1.00 88.94 201 PRO A C 1
ATOM 1611 O O . PRO A 1 201 ? 11.980 -12.922 -11.190 1.00 88.94 201 PRO A O 1
ATOM 1614 N N . GLY A 1 202 ? 10.882 -14.637 -12.154 1.00 83.44 202 GLY A N 1
ATOM 1615 C CA . GLY A 1 202 ? 11.703 -15.708 -11.582 1.00 83.44 202 GLY A CA 1
ATOM 1616 C C . GLY A 1 202 ? 11.133 -16.365 -10.329 1.00 83.44 202 GLY A C 1
ATOM 1617 O O . GLY A 1 202 ? 11.740 -17.319 -9.852 1.00 83.44 202 GLY A O 1
ATOM 1618 N N . GLY A 1 203 ? 9.999 -15.887 -9.803 1.00 78.69 203 GLY A N 1
ATOM 1619 C CA . GLY A 1 203 ? 9.252 -16.556 -8.732 1.00 78.69 203 GLY A CA 1
ATOM 1620 C C . GLY A 1 203 ? 10.000 -16.660 -7.402 1.00 78.69 203 GLY A C 1
ATOM 1621 O O . GLY A 1 203 ? 9.734 -17.573 -6.631 1.00 78.69 203 GLY A O 1
ATOM 1622 N N . LYS A 1 204 ? 10.972 -15.773 -7.159 1.00 75.00 204 LYS A N 1
ATOM 1623 C CA . LYS A 1 204 ? 11.820 -15.801 -5.955 1.00 75.00 204 LYS A CA 1
ATOM 1624 C C . LYS A 1 204 ? 11.305 -14.935 -4.805 1.00 75.00 204 LYS A C 1
ATOM 1626 O O . LYS A 1 204 ? 11.872 -15.010 -3.724 1.00 75.00 204 LYS A O 1
ATOM 1631 N N . GLY A 1 205 ? 10.304 -14.100 -5.060 1.00 81.12 205 GLY A N 1
ATOM 1632 C CA . GLY A 1 205 ? 9.697 -13.251 -4.045 1.00 81.12 205 GLY A CA 1
ATOM 1633 C C . GLY A 1 205 ? 8.735 -14.034 -3.152 1.00 81.12 205 GLY A C 1
ATOM 1634 O O . GLY A 1 205 ? 8.011 -14.909 -3.636 1.00 81.12 205 GLY A O 1
ATOM 1635 N N . PHE A 1 206 ? 8.750 -13.733 -1.854 1.00 90.75 206 PHE A N 1
ATOM 1636 C CA . PHE A 1 206 ? 7.842 -14.314 -0.857 1.00 90.75 206 PHE A CA 1
ATOM 1637 C C . PHE A 1 206 ? 6.770 -13.319 -0.404 1.00 90.75 206 PHE A C 1
ATOM 1639 O O . PHE A 1 206 ? 6.131 -13.517 0.633 1.00 90.75 206 PHE A O 1
ATOM 1646 N N . GLU A 1 207 ? 6.576 -12.243 -1.165 1.00 95.56 207 GLU A N 1
ATOM 1647 C CA . GLU A 1 207 ? 5.622 -11.203 -0.831 1.00 95.56 207 GLU A CA 1
ATOM 1648 C C . GLU A 1 207 ? 4.192 -11.756 -0.839 1.00 95.56 207 GLU A C 1
ATOM 1650 O O . GLU A 1 207 ? 3.810 -12.600 -1.658 1.00 95.56 207 GLU A O 1
ATOM 1655 N N . LYS A 1 208 ? 3.375 -11.248 0.080 1.00 97.31 208 LYS A N 1
ATOM 1656 C CA . LYS A 1 208 ? 1.921 -11.439 0.110 1.00 97.31 208 LYS A CA 1
ATOM 1657 C C . LYS A 1 208 ? 1.255 -10.139 0.535 1.00 97.31 208 LYS A C 1
ATOM 1659 O O . LYS A 1 208 ? 1.914 -9.242 1.056 1.00 97.31 208 LYS A O 1
ATOM 1664 N N . MET A 1 209 ? -0.057 -10.052 0.345 1.00 98.31 209 MET A N 1
ATOM 1665 C CA . MET A 1 209 ? -0.878 -9.030 0.985 1.00 98.31 209 MET A CA 1
ATOM 1666 C C . MET A 1 209 ? -1.489 -9.604 2.264 1.00 98.31 209 MET A C 1
ATOM 1668 O O . MET A 1 209 ? -2.166 -10.632 2.232 1.00 98.31 209 MET A O 1
ATOM 1672 N N . PHE A 1 210 ? -1.303 -8.901 3.372 1.00 98.25 210 PHE A N 1
ATOM 1673 C CA . PHE A 1 210 ? -1.874 -9.195 4.677 1.00 98.25 210 PHE A CA 1
ATOM 1674 C C . PHE A 1 210 ? -2.809 -8.060 5.074 1.00 98.25 210 PHE A C 1
ATOM 1676 O O . PHE A 1 210 ? -2.453 -6.887 4.962 1.00 98.25 210 PHE A O 1
ATOM 1683 N N . VAL A 1 211 ? -3.995 -8.399 5.571 1.00 98.44 211 VAL A N 1
ATOM 1684 C CA . VAL A 1 211 ? -4.900 -7.424 6.184 1.00 98.44 211 VAL A CA 1
ATOM 1685 C C . VAL A 1 211 ? -4.932 -7.668 7.673 1.00 98.44 211 VAL A C 1
ATOM 1687 O O . VAL A 1 211 ? -5.307 -8.750 8.127 1.00 98.44 211 VAL A O 1
ATOM 1690 N N . LEU A 1 212 ? -4.542 -6.643 8.415 1.00 98.19 212 LEU A N 1
ATOM 1691 C CA . LEU A 1 212 ? -4.513 -6.628 9.862 1.00 98.19 212 LEU A CA 1
ATOM 1692 C C . LEU A 1 212 ? -5.636 -5.725 10.363 1.00 98.19 212 LEU A C 1
ATOM 1694 O O . LEU A 1 212 ? -5.726 -4.556 9.978 1.00 98.19 212 LEU A O 1
ATOM 1698 N N . LYS A 1 213 ? -6.490 -6.274 11.225 1.00 97.38 213 LYS A N 1
ATOM 1699 C CA . LYS A 1 213 ? -7.541 -5.537 11.927 1.00 97.38 213 LYS A CA 1
ATOM 1700 C C . LYS A 1 213 ? -7.181 -5.439 13.398 1.00 97.38 213 LYS A C 1
ATOM 1702 O O . LYS A 1 213 ? -6.806 -6.435 14.014 1.00 97.38 213 LYS A O 1
ATOM 1707 N N . ARG A 1 214 ? -7.315 -4.244 13.963 1.00 95.25 214 ARG A N 1
ATOM 1708 C CA . ARG A 1 214 ? -7.133 -4.030 15.393 1.00 95.25 214 ARG A CA 1
ATOM 1709 C C . ARG A 1 214 ? -8.276 -4.689 16.167 1.00 95.25 214 ARG A C 1
ATOM 1711 O O . ARG A 1 214 ? -9.447 -4.451 15.867 1.00 95.25 214 ARG A O 1
ATOM 1718 N N . VAL A 1 215 ? -7.937 -5.506 17.156 1.00 91.31 215 VAL A N 1
ATOM 1719 C CA . VAL A 1 215 ? -8.885 -6.152 18.067 1.00 91.31 215 VAL A CA 1
ATOM 1720 C C . VAL A 1 215 ? -9.342 -5.110 19.083 1.00 91.31 215 VAL A C 1
ATOM 1722 O O . VAL A 1 215 ? -8.527 -4.528 19.799 1.00 91.31 215 VAL A O 1
ATOM 1725 N N . ARG A 1 216 ? -10.647 -4.833 19.131 1.00 82.25 216 ARG A N 1
ATOM 1726 C CA . ARG A 1 216 ? -11.231 -3.941 20.139 1.00 82.25 216 ARG A CA 1
ATOM 1727 C C . ARG A 1 216 ? -11.713 -4.787 21.310 1.00 82.25 216 ARG A C 1
ATOM 1729 O O . ARG A 1 216 ? -12.463 -5.740 21.116 1.00 82.25 216 ARG A O 1
ATOM 1736 N N . THR A 1 217 ? -11.300 -4.437 22.524 1.00 61.12 217 THR A N 1
ATOM 1737 C CA . THR A 1 217 ? -11.812 -5.041 23.758 1.00 61.12 217 THR A CA 1
ATOM 1738 C C . THR A 1 217 ? -13.328 -4.830 23.831 1.00 61.12 217 THR A C 1
ATOM 1740 O O . THR A 1 217 ? -13.789 -3.717 24.066 1.00 61.12 217 THR A O 1
ATOM 1743 N N . GLY A 1 218 ? -14.098 -5.892 23.567 1.00 57.75 218 GLY A N 1
ATOM 1744 C CA . GLY A 1 218 ? -15.568 -5.885 23.550 1.00 57.75 218 GLY A CA 1
ATOM 1745 C C . GLY A 1 218 ? -16.216 -6.487 22.296 1.00 57.75 218 GLY A C 1
ATOM 1746 O O . GLY A 1 218 ? -17.417 -6.735 22.319 1.00 57.75 218 GLY A O 1
ATOM 1747 N N . GLU A 1 219 ? -15.460 -6.754 21.225 1.00 52.53 219 GLU A N 1
ATOM 1748 C CA . GLU A 1 219 ? -15.950 -7.558 20.094 1.00 52.53 219 GLU A CA 1
ATOM 1749 C C . GLU A 1 219 ? -15.673 -9.042 20.389 1.00 52.53 219 GLU A C 1
ATOM 1751 O O . GLU A 1 219 ? -14.556 -9.522 20.206 1.00 52.53 219 GLU A O 1
ATOM 1756 N N . GLU A 1 220 ? -16.675 -9.765 20.902 1.00 37.22 220 GLU A N 1
ATOM 1757 C CA . GLU A 1 220 ? -16.647 -11.231 20.921 1.00 37.22 220 GLU A CA 1
ATOM 1758 C C . GLU A 1 220 ? -16.553 -11.733 19.476 1.00 37.22 220 GLU A C 1
ATOM 1760 O O . GLU A 1 220 ? -17.376 -11.389 18.626 1.00 37.22 220 GLU A O 1
ATOM 1765 N N . SER A 1 221 ? -15.515 -12.517 19.189 1.00 39.22 221 SER A N 1
ATOM 1766 C CA . SER A 1 221 ? -15.374 -13.238 17.926 1.00 39.22 221 SER A CA 1
ATOM 1767 C C . SER A 1 221 ? -16.592 -14.147 17.743 1.00 39.22 221 SER A C 1
ATOM 1769 O O . SER A 1 221 ? -16.779 -15.073 18.533 1.00 39.22 221 SER A O 1
ATOM 1771 N N . VAL A 1 222 ? -17.406 -13.867 16.724 1.00 38.34 222 VAL A N 1
ATOM 1772 C CA . VAL A 1 222 ? -18.424 -14.798 16.213 1.00 38.34 222 VAL A CA 1
ATOM 1773 C C . VAL A 1 222 ? -17.765 -15.783 15.262 1.00 38.34 222 VAL A C 1
ATOM 1775 O O . VAL A 1 222 ? -16.986 -15.316 14.399 1.00 38.34 222 VAL A O 1
#